Protein AF-Q17XQ1-F1 (afdb_monomer_lite)

Structure (mmCIF, N/CA/C/O backbone):
data_AF-Q17XQ1-F1
#
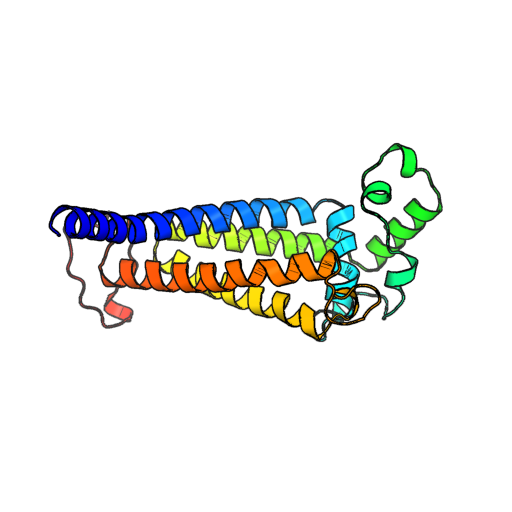_entry.id   AF-Q17XQ1-F1
#
loop_
_atom_site.group_PDB
_atom_site.id
_atom_site.type_symbol
_atom_site.label_atom_id
_atom_site.label_alt_id
_atom_site.label_comp_id
_atom_site.label_asym_id
_atom_site.label_entity_id
_atom_site.label_seq_id
_atom_site.pdbx_PDB_ins_code
_atom_site.Cartn_x
_atom_site.Cartn_y
_atom_site.Cartn_z
_atom_site.occupancy
_atom_site.B_iso_or_equiv
_atom_site.auth_seq_id
_atom_site.auth_comp_id
_atom_site.auth_asym_id
_atom_site.auth_atom_id
_atom_site.pdbx_PDB_model_num
ATOM 1 N N . MET A 1 1 ? -28.047 22.233 24.076 1.00 70.50 1 MET A N 1
ATOM 2 C CA . MET A 1 1 ? -27.076 21.293 24.696 1.00 70.50 1 MET A CA 1
ATOM 3 C C . MET A 1 1 ? -27.454 19.821 24.514 1.00 70.50 1 MET A C 1
ATOM 5 O O . MET A 1 1 ? -26.586 19.042 24.148 1.00 70.50 1 MET A O 1
ATOM 9 N N . GLN A 1 2 ? -28.716 19.423 24.704 1.00 81.31 2 GLN A N 1
ATOM 10 C CA . GLN A 1 2 ? -29.140 18.013 24.611 1.00 81.31 2 GLN A CA 1
ATOM 11 C C . GLN A 1 2 ? -29.013 17.412 23.194 1.00 81.31 2 GLN A C 1
ATOM 13 O O . GLN A 1 2 ? -28.527 16.294 23.045 1.00 81.31 2 GLN A O 1
ATOM 18 N N . SER A 1 3 ? -29.312 18.192 22.149 1.00 88.69 3 SER A N 1
ATOM 19 C CA . SER A 1 3 ? -29.127 17.786 20.745 1.00 88.69 3 SER A CA 1
ATOM 20 C C . SER A 1 3 ? -27.652 17.575 20.376 1.00 88.69 3 SER A C 1
ATOM 22 O O . SER A 1 3 ? -27.328 16.644 19.649 1.00 88.69 3 SER A O 1
ATOM 24 N N . LEU A 1 4 ? -26.743 18.389 20.933 1.00 93.25 4 LEU A N 1
ATOM 25 C CA . LEU A 1 4 ? -25.296 18.234 20.740 1.00 93.25 4 LEU A CA 1
ATOM 26 C C . LEU A 1 4 ? -24.789 16.945 21.399 1.00 93.25 4 LEU A C 1
ATOM 28 O O . LEU A 1 4 ? -24.021 16.210 20.791 1.00 93.25 4 LEU A O 1
ATOM 32 N N . LYS A 1 5 ? -25.261 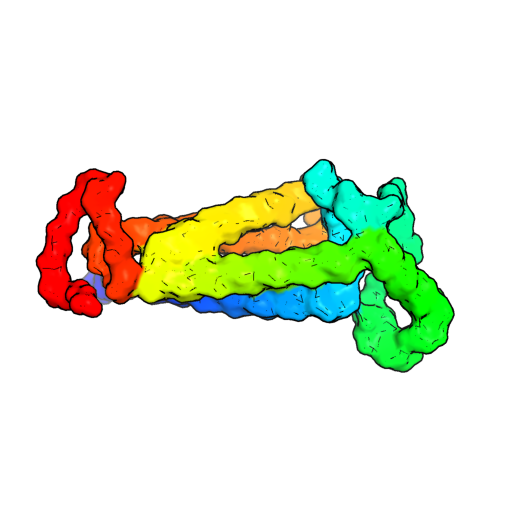16.633 22.612 1.00 90.81 5 LYS A N 1
ATOM 33 C CA . LYS A 1 5 ? -24.904 15.389 23.306 1.00 90.81 5 LYS A CA 1
ATOM 34 C C . LYS A 1 5 ? -25.354 14.154 22.518 1.00 90.81 5 LYS A C 1
ATOM 36 O O . LYS A 1 5 ? -24.543 13.268 22.275 1.00 90.81 5 LYS A O 1
ATOM 41 N N . SER A 1 6 ? -26.606 14.136 22.052 1.00 90.88 6 SER A N 1
ATOM 42 C CA . SER A 1 6 ? -27.139 13.037 21.232 1.00 90.88 6 SER A CA 1
ATOM 43 C C . SER A 1 6 ? -26.382 12.869 19.908 1.00 90.88 6 SER A C 1
ATOM 45 O O . SER A 1 6 ? -26.173 11.744 19.450 1.00 90.88 6 SER A O 1
ATOM 47 N N . LEU A 1 7 ? -25.952 13.974 19.289 1.00 92.38 7 LEU A N 1
ATOM 48 C CA . LEU A 1 7 ? -25.127 13.942 18.083 1.00 92.38 7 LEU A CA 1
ATOM 49 C C . LEU A 1 7 ? -23.755 13.316 18.370 1.00 92.38 7 LEU A C 1
ATOM 51 O O . LEU A 1 7 ? -23.345 12.396 17.667 1.00 92.38 7 LEU A O 1
ATOM 55 N N . LEU A 1 8 ? -23.075 13.759 19.431 1.00 91.00 8 LEU A N 1
ATOM 56 C CA . LEU A 1 8 ? -21.769 13.224 19.828 1.00 91.00 8 LEU A CA 1
ATOM 57 C C . LEU A 1 8 ? -21.840 11.729 20.176 1.00 91.00 8 LEU A C 1
ATOM 59 O O . LEU A 1 8 ? -20.980 10.964 19.750 1.00 91.00 8 LEU A O 1
ATOM 63 N N . GLU A 1 9 ? -22.890 11.287 20.871 1.00 88.88 9 GLU A N 1
ATOM 64 C CA . GLU A 1 9 ? -23.134 9.865 21.163 1.00 88.88 9 GLU A CA 1
ATOM 65 C C . GLU A 1 9 ? -23.404 9.028 19.904 1.00 88.88 9 GLU A C 1
ATOM 67 O O . GLU A 1 9 ? -23.106 7.834 19.860 1.00 88.88 9 GLU A O 1
ATOM 72 N N . THR A 1 10 ? -23.966 9.635 18.860 1.00 88.00 10 THR A N 1
ATOM 73 C CA . THR A 1 10 ? -24.136 8.964 17.567 1.00 88.00 10 THR A CA 1
ATOM 74 C C . THR A 1 10 ? -22.792 8.857 16.845 1.00 88.00 10 THR A C 1
ATOM 76 O O . THR A 1 10 ? -22.447 7.785 16.352 1.00 88.00 10 THR A O 1
ATOM 79 N N . ILE A 1 11 ? -21.984 9.922 16.856 1.00 89.69 11 ILE A N 1
ATOM 80 C CA . ILE A 1 11 ? -20.644 9.952 16.246 1.00 89.69 11 ILE A CA 1
ATOM 81 C C . ILE A 1 11 ? -19.701 8.932 16.901 1.00 89.69 11 ILE A C 1
ATOM 83 O O . ILE A 1 11 ? -18.933 8.270 16.206 1.00 89.69 11 ILE A O 1
ATOM 87 N N . THR A 1 12 ? -19.781 8.716 18.214 1.00 85.06 12 THR A N 1
ATOM 88 C CA . THR A 1 12 ? -18.957 7.684 18.868 1.00 85.06 12 THR A CA 1
ATOM 89 C C . THR A 1 12 ? -19.330 6.268 18.427 1.00 85.06 12 THR A C 1
ATOM 91 O O . THR A 1 12 ? -18.454 5.409 18.333 1.00 85.06 12 THR A O 1
ATOM 94 N N . LYS A 1 13 ? -20.594 6.009 18.062 1.00 83.75 13 LYS A N 1
ATOM 95 C CA . LYS A 1 13 ? -20.996 4.726 17.454 1.00 83.75 13 LYS A CA 1
ATOM 96 C C . LYS A 1 13 ? -20.424 4.550 16.043 1.00 83.75 13 LYS A C 1
ATOM 98 O O . LYS A 1 13 ? -20.105 3.419 15.671 1.00 83.75 13 LYS A O 1
ATOM 103 N N . LEU A 1 14 ? -20.226 5.640 15.290 1.00 87.81 14 LEU A N 1
ATOM 104 C CA . LEU A 1 14 ? -19.580 5.600 13.969 1.00 87.81 14 LEU A CA 1
ATOM 105 C C . LEU A 1 14 ? -18.120 5.139 14.044 1.00 87.81 14 LEU A C 1
ATOM 107 O O . LEU A 1 14 ? -17.629 4.590 13.066 1.00 87.81 14 LEU A O 1
ATOM 111 N N . GLN A 1 15 ? -17.435 5.289 15.180 1.00 87.19 15 GLN A N 1
ATOM 112 C CA . GLN A 1 15 ? -16.057 4.810 15.328 1.00 87.19 15 GLN A CA 1
ATOM 113 C C . GLN A 1 15 ? -15.943 3.297 15.078 1.00 87.19 15 GLN A C 1
ATOM 115 O O . GLN A 1 15 ? -15.009 2.848 14.416 1.00 87.19 15 GLN A O 1
ATOM 120 N N . ASN A 1 16 ? -16.918 2.513 15.552 1.00 85.31 16 ASN A N 1
ATOM 121 C CA . ASN A 1 16 ? -16.943 1.069 15.311 1.00 85.31 16 ASN A CA 1
ATOM 122 C C . ASN A 1 16 ? -17.210 0.749 13.840 1.00 85.31 16 ASN A C 1
ATOM 124 O O . ASN A 1 16 ? -16.562 -0.128 13.277 1.00 85.31 16 ASN A O 1
ATOM 128 N N . LEU A 1 17 ? -18.132 1.484 13.213 1.00 90.31 17 LEU A N 1
ATOM 129 C CA . LEU A 1 17 ? -18.385 1.370 11.778 1.00 90.31 17 LEU A CA 1
ATOM 130 C C . LEU A 1 17 ? -17.122 1.705 10.972 1.00 90.31 17 LEU A C 1
ATOM 132 O O . LEU A 1 17 ? -16.782 0.977 10.047 1.00 90.31 17 LEU A O 1
ATOM 136 N N . GLY A 1 18 ? -16.393 2.751 11.367 1.00 93.38 18 GLY A N 1
ATOM 137 C CA . GLY A 1 18 ? -15.125 3.152 10.764 1.00 93.38 18 GLY A CA 1
ATOM 138 C C . GLY A 1 18 ? -14.064 2.052 10.810 1.00 93.38 18 GLY A C 1
ATOM 139 O O . GLY A 1 18 ? -13.366 1.858 9.823 1.00 93.38 18 GLY A O 1
ATOM 140 N N . GLY A 1 19 ? -13.988 1.280 11.899 1.00 93.62 19 GLY A N 1
ATOM 141 C CA . GLY A 1 19 ? -13.126 0.093 11.997 1.00 93.62 19 GLY A CA 1
ATOM 142 C C . GLY A 1 19 ? -13.413 -0.949 10.917 1.00 93.62 19 GLY A C 1
ATOM 143 O O . GLY A 1 19 ? -12.501 -1.367 10.200 1.00 93.62 19 GLY A O 1
ATOM 144 N N . TYR A 1 20 ? -14.685 -1.312 10.742 1.00 94.62 20 TYR A N 1
ATOM 145 C CA . TYR A 1 20 ? -15.104 -2.257 9.700 1.00 94.62 20 TYR A CA 1
ATOM 146 C C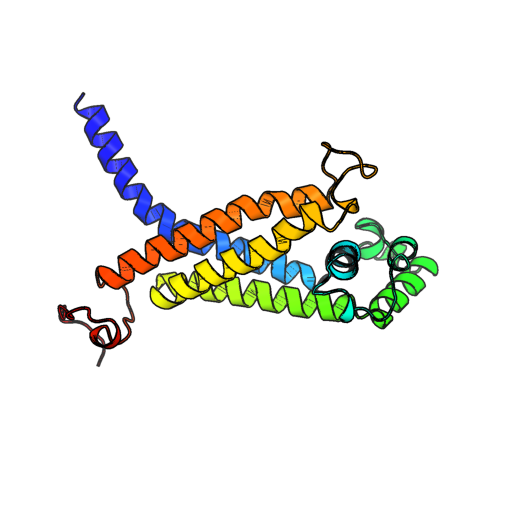 . TYR A 1 20 ? -14.909 -1.696 8.287 1.00 94.62 20 TYR A C 1
ATOM 148 O O . TYR A 1 20 ? -14.426 -2.397 7.401 1.00 94.62 20 TYR A O 1
ATOM 156 N N . LEU A 1 21 ? -15.236 -0.419 8.072 1.00 96.50 21 LEU A N 1
ATOM 157 C CA . LEU A 1 21 ? -15.027 0.240 6.783 1.00 96.50 21 LEU A CA 1
ATOM 158 C C . LEU A 1 21 ? -13.543 0.342 6.427 1.00 96.50 21 LEU A C 1
ATOM 160 O O . LEU A 1 21 ? -13.202 0.184 5.261 1.00 96.50 21 LEU A O 1
ATOM 164 N N . MET A 1 22 ? -12.657 0.547 7.406 1.00 97.31 22 MET A N 1
ATOM 165 C CA . MET A 1 22 ? -11.214 0.607 7.168 1.00 97.31 22 MET A CA 1
ATOM 166 C C . MET A 1 22 ? -10.668 -0.724 6.641 1.00 97.31 22 MET A C 1
ATOM 168 O O . MET A 1 22 ? -9.850 -0.720 5.727 1.00 97.31 22 MET A O 1
ATOM 172 N N . HIS A 1 23 ? -11.160 -1.860 7.146 1.00 97.50 23 HIS A N 1
ATOM 173 C CA . HIS A 1 23 ? -10.787 -3.174 6.610 1.00 97.50 23 HIS A CA 1
ATOM 174 C C . HIS A 1 23 ? -11.145 -3.298 5.131 1.00 97.50 23 HIS A C 1
ATOM 176 O O . HIS A 1 23 ? -10.314 -3.686 4.313 1.00 97.50 23 HIS A O 1
ATOM 182 N N . ILE A 1 24 ? -12.390 -2.946 4.800 1.00 97.75 24 ILE A N 1
ATOM 183 C CA . ILE A 1 24 ? -12.912 -3.014 3.434 1.00 97.75 24 ILE A CA 1
ATOM 184 C C . ILE A 1 24 ? -12.141 -2.045 2.532 1.00 97.75 24 ILE A C 1
ATOM 186 O O . ILE A 1 24 ? -11.761 -2.413 1.426 1.00 97.75 24 ILE A O 1
ATOM 190 N N . ALA A 1 25 ? -11.859 -0.832 3.010 1.00 97.38 25 ALA A N 1
ATOM 191 C CA . ALA A 1 25 ? -11.104 0.170 2.269 1.00 97.38 25 ALA A CA 1
ATOM 192 C C . ALA A 1 25 ? -9.675 -0.302 1.966 1.00 97.38 25 ALA A C 1
ATOM 194 O O . ALA A 1 25 ? -9.269 -0.276 0.806 1.00 97.38 25 ALA A O 1
ATOM 195 N N . ILE A 1 26 ? -8.935 -0.783 2.973 1.00 97.06 26 ILE A N 1
ATOM 196 C CA . ILE A 1 26 ? -7.578 -1.320 2.783 1.00 97.06 26 ILE A CA 1
ATOM 197 C C . ILE A 1 26 ? -7.611 -2.505 1.816 1.00 97.06 26 ILE A C 1
ATOM 199 O O . ILE A 1 26 ? -6.813 -2.539 0.884 1.00 97.06 26 ILE A O 1
ATOM 203 N N . PHE A 1 27 ? -8.560 -3.430 1.980 1.00 98.00 27 PHE A N 1
ATOM 204 C CA . PHE A 1 27 ? -8.725 -4.568 1.077 1.00 98.00 27 PHE A CA 1
ATOM 205 C C . PHE A 1 27 ? -8.937 -4.132 -0.376 1.00 98.00 27 PHE A C 1
ATOM 207 O O . PHE A 1 27 ? -8.200 -4.577 -1.252 1.00 98.00 27 PHE A O 1
ATOM 214 N N . ILE A 1 28 ? -9.896 -3.236 -0.637 1.00 97.56 28 ILE A N 1
ATOM 215 C CA . ILE A 1 28 ? -10.184 -2.745 -1.992 1.00 97.56 28 ILE A CA 1
ATOM 216 C C . ILE A 1 28 ? -8.943 -2.084 -2.591 1.00 97.56 28 ILE A C 1
ATOM 218 O O . ILE A 1 28 ? -8.567 -2.400 -3.717 1.00 97.56 28 ILE A O 1
ATOM 222 N N . ILE A 1 29 ? -8.279 -1.207 -1.833 1.00 95.50 29 ILE A N 1
ATOM 223 C CA . ILE A 1 29 ? -7.061 -0.524 -2.282 1.00 95.50 29 ILE A CA 1
ATOM 224 C C . ILE A 1 29 ? -5.969 -1.543 -2.634 1.00 95.50 29 ILE A C 1
ATOM 226 O O . ILE A 1 29 ? -5.320 -1.412 -3.670 1.00 95.50 29 ILE A O 1
ATOM 230 N N . PHE A 1 30 ? -5.778 -2.567 -1.802 1.00 95.88 30 PHE A N 1
ATOM 231 C CA . PHE A 1 30 ? -4.718 -3.560 -1.967 1.00 95.88 30 PHE A CA 1
ATOM 232 C C . PHE A 1 30 ? -4.994 -4.508 -3.135 1.00 95.88 30 PHE A C 1
ATOM 234 O O . PHE A 1 30 ? -4.083 -4.788 -3.910 1.00 95.88 30 PHE A O 1
ATOM 241 N N . ILE A 1 31 ? -6.239 -4.949 -3.322 1.00 97.12 31 ILE A N 1
ATOM 242 C CA . ILE A 1 31 ? -6.618 -5.748 -4.494 1.00 97.12 31 ILE A CA 1
ATOM 243 C C . ILE A 1 31 ? -6.449 -4.944 -5.780 1.00 97.12 31 ILE A C 1
ATOM 245 O O . ILE A 1 31 ? -5.908 -5.466 -6.750 1.00 97.12 31 ILE A O 1
ATOM 249 N N . TRP A 1 32 ? -6.847 -3.670 -5.788 1.00 95.12 32 TRP A N 1
ATOM 250 C CA . TRP A 1 32 ? -6.734 -2.844 -6.988 1.00 95.12 32 TRP A CA 1
ATOM 251 C C . TRP A 1 32 ? -5.274 -2.537 -7.331 1.00 95.12 32 TRP A C 1
ATOM 253 O O . TRP A 1 32 ? -4.829 -2.818 -8.437 1.00 95.12 32 TRP A O 1
ATOM 263 N N . ILE A 1 33 ? -4.496 -2.012 -6.378 1.00 91.81 33 ILE A N 1
ATOM 264 C CA . ILE A 1 33 ? -3.086 -1.659 -6.613 1.00 91.81 33 ILE A CA 1
ATOM 265 C C . ILE A 1 33 ? -2.243 -2.914 -6.865 1.00 91.81 33 ILE A C 1
ATOM 267 O O . ILE A 1 33 ? -1.385 -2.901 -7.743 1.00 91.81 33 ILE A O 1
ATOM 271 N N . GLY A 1 34 ? -2.490 -3.999 -6.127 1.00 92.81 34 GLY A N 1
ATOM 272 C CA . GLY A 1 34 ? -1.812 -5.276 -6.336 1.00 92.81 34 GLY A CA 1
ATOM 273 C C . GLY A 1 34 ? -2.157 -5.900 -7.689 1.00 92.81 34 GLY A C 1
ATOM 274 O O . GLY A 1 34 ? -1.261 -6.365 -8.385 1.00 92.81 34 GLY A O 1
ATOM 275 N N . GLY A 1 35 ? -3.423 -5.837 -8.109 1.00 93.50 35 GLY A N 1
ATOM 276 C CA . GLY A 1 35 ? -3.873 -6.316 -9.417 1.00 93.50 35 GLY A CA 1
ATOM 277 C C . GLY A 1 35 ? -3.283 -5.525 -10.585 1.00 93.50 35 GLY A C 1
ATOM 278 O O . GLY A 1 35 ? -2.922 -6.106 -11.606 1.00 93.50 35 GLY A O 1
ATOM 279 N N . LEU A 1 36 ? -3.093 -4.212 -10.430 1.00 91.00 36 LEU A N 1
ATOM 280 C CA . LEU A 1 36 ? -2.448 -3.416 -11.473 1.00 91.00 36 LEU A CA 1
ATOM 281 C C . LEU A 1 36 ? -0.966 -3.784 -11.668 1.00 91.00 36 LEU A C 1
ATOM 283 O O . LEU A 1 36 ? -0.446 -3.576 -12.756 1.00 91.00 36 LEU A O 1
ATOM 287 N N . LYS A 1 37 ? -0.287 -4.406 -10.688 1.00 91.06 37 LYS A N 1
ATOM 288 C CA . LYS A 1 37 ? 1.121 -4.833 -10.833 1.00 91.06 37 LYS A CA 1
ATOM 289 C C . LYS A 1 37 ? 1.354 -5.962 -11.838 1.00 91.06 37 LYS A C 1
ATOM 291 O O . LYS A 1 37 ? 2.499 -6.187 -12.215 1.00 91.06 37 LYS A O 1
ATOM 296 N N . PHE A 1 38 ? 0.291 -6.613 -12.306 1.00 90.19 38 PHE A N 1
ATOM 297 C CA . PHE A 1 38 ? 0.348 -7.575 -13.409 1.00 90.19 38 PHE A CA 1
ATOM 298 C C . PHE A 1 38 ? 0.263 -6.904 -14.786 1.00 90.19 38 PHE A C 1
ATOM 300 O O . PHE A 1 38 ? 0.376 -7.577 -15.808 1.00 90.19 38 PHE A O 1
ATOM 307 N N . VAL A 1 39 ? 0.053 -5.584 -14.834 1.00 88.50 39 VAL A N 1
ATOM 308 C CA . VAL A 1 39 ? 0.023 -4.830 -16.084 1.00 88.50 39 VAL A CA 1
ATOM 309 C C . VAL A 1 39 ? 1.425 -4.275 -16.376 1.00 88.50 39 VAL A C 1
ATOM 311 O O . VAL A 1 39 ? 2.018 -3.656 -15.486 1.00 88.50 39 VAL A O 1
ATOM 314 N N . PRO A 1 40 ? 1.963 -4.441 -17.605 1.00 81.06 40 PRO A N 1
ATOM 315 C CA . PRO A 1 40 ? 3.336 -4.052 -17.938 1.00 81.06 40 PRO A CA 1
ATOM 316 C C . PRO A 1 40 ? 3.707 -2.615 -17.550 1.00 81.06 40 PRO A C 1
ATOM 318 O O . PRO A 1 40 ? 4.772 -2.397 -16.979 1.00 81.06 40 PRO A O 1
ATOM 321 N N . TYR A 1 41 ? 2.801 -1.651 -17.753 1.00 80.69 41 TYR A N 1
ATOM 322 C CA . TYR A 1 41 ? 3.064 -0.244 -17.434 1.00 80.69 41 TYR A CA 1
ATOM 323 C C . TYR A 1 41 ? 3.323 0.003 -15.935 1.00 80.69 41 TYR A C 1
ATOM 325 O O . TYR A 1 41 ? 4.220 0.758 -15.557 1.00 80.69 41 TYR A O 1
ATOM 333 N N . GLU A 1 42 ? 2.559 -0.650 -15.056 1.00 82.81 42 GLU A N 1
ATOM 334 C CA . GLU A 1 42 ? 2.712 -0.534 -13.601 1.00 82.81 42 GLU A CA 1
ATOM 335 C C . GLU A 1 42 ? 3.922 -1.314 -13.088 1.00 82.81 42 GLU A C 1
ATOM 337 O O . GLU A 1 42 ? 4.523 -0.935 -12.072 1.00 82.81 42 GLU A O 1
ATOM 342 N N . ALA A 1 43 ? 4.249 -2.421 -13.758 1.00 82.88 43 ALA A N 1
ATOM 343 C CA . ALA A 1 43 ? 5.419 -3.227 -13.457 1.00 82.88 43 ALA A CA 1
ATOM 344 C C . ALA A 1 43 ? 6.700 -2.440 -13.744 1.00 82.88 43 ALA A C 1
ATOM 346 O O . ALA A 1 43 ? 7.566 -2.330 -12.884 1.00 82.88 43 ALA A O 1
ATOM 347 N N . GLU A 1 44 ? 6.790 -1.798 -14.903 1.00 83.56 44 GLU A N 1
ATOM 348 C CA . GLU A 1 44 ? 7.936 -0.965 -15.285 1.00 83.56 44 GLU A CA 1
ATOM 349 C C . GLU A 1 44 ? 8.077 0.272 -14.387 1.00 83.56 44 GLU A C 1
ATOM 351 O O . GLU A 1 44 ? 9.188 0.702 -14.060 1.00 83.56 44 GLU A O 1
ATOM 356 N N . GLY A 1 45 ? 6.950 0.799 -13.895 1.00 83.75 45 GLY A N 1
ATOM 357 C CA . GLY A 1 45 ? 6.905 1.905 -12.941 1.00 83.75 45 GLY A CA 1
ATOM 358 C C . GLY A 1 45 ? 7.610 1.634 -11.604 1.00 83.75 45 GLY A C 1
ATOM 359 O O . GLY A 1 45 ? 7.937 2.592 -10.897 1.00 83.75 45 GLY A O 1
ATOM 360 N N . ILE A 1 46 ? 7.891 0.370 -11.248 1.00 86.50 46 ILE A N 1
ATOM 361 C CA . ILE A 1 46 ? 8.606 0.037 -10.000 1.00 86.50 46 ILE A CA 1
ATOM 362 C C . ILE A 1 46 ? 10.126 0.173 -10.116 1.00 86.50 46 ILE A C 1
ATOM 364 O O . ILE A 1 46 ? 10.804 0.291 -9.092 1.00 86.50 46 ILE A O 1
ATOM 368 N N . ALA A 1 47 ? 10.658 0.171 -11.343 1.00 86.81 47 ALA A N 1
ATOM 369 C CA . ALA A 1 47 ? 12.090 0.162 -11.612 1.00 86.81 47 ALA A CA 1
ATOM 370 C C . ALA A 1 47 ? 12.900 1.210 -10.834 1.00 86.81 47 ALA A C 1
ATOM 372 O O . ALA A 1 47 ? 13.888 0.827 -10.200 1.00 86.81 47 ALA A O 1
ATOM 373 N N . PRO A 1 48 ? 12.506 2.500 -10.787 1.00 84.31 48 PRO A N 1
ATOM 374 C CA . PRO A 1 48 ? 13.257 3.489 -10.019 1.00 84.31 48 PRO A CA 1
ATOM 375 C C . PRO A 1 48 ? 13.283 3.191 -8.518 1.00 84.31 48 PRO A C 1
ATOM 377 O O . PRO A 1 48 ? 14.288 3.485 -7.880 1.00 84.31 48 PRO A O 1
ATOM 380 N N . PHE A 1 49 ? 12.230 2.604 -7.947 1.00 85.69 49 PHE A N 1
ATOM 381 C CA . PHE A 1 49 ? 12.149 2.327 -6.511 1.00 85.69 49 PHE A CA 1
ATOM 382 C C . PHE A 1 49 ? 12.975 1.106 -6.114 1.00 85.69 49 PHE A C 1
ATOM 384 O O . PHE A 1 49 ? 13.746 1.156 -5.157 1.00 85.69 49 PHE A O 1
ATOM 391 N N . VAL A 1 50 ? 12.845 0.017 -6.876 1.00 84.81 50 VAL A N 1
ATOM 392 C CA . VAL A 1 50 ? 13.577 -1.231 -6.623 1.00 84.81 50 VAL A CA 1
ATOM 393 C C . VAL A 1 50 ? 15.065 -1.019 -6.849 1.00 84.81 50 VAL A C 1
ATOM 395 O O . VAL A 1 50 ? 15.861 -1.326 -5.964 1.00 84.81 50 VAL A O 1
ATOM 398 N N . ALA A 1 51 ? 15.433 -0.394 -7.974 1.00 85.00 51 ALA A N 1
ATOM 399 C CA . ALA A 1 51 ? 16.824 -0.079 -8.253 1.00 85.00 51 ALA A CA 1
ATOM 400 C C . ALA A 1 51 ? 17.398 0.818 -7.152 1.00 85.00 51 ALA A C 1
ATOM 402 O O . ALA A 1 51 ? 18.509 0.565 -6.692 1.00 85.00 51 ALA A O 1
ATOM 403 N N . ASN A 1 52 ? 16.658 1.849 -6.704 1.00 84.69 52 ASN A N 1
ATOM 404 C CA . ASN A 1 52 ? 17.134 2.787 -5.686 1.00 84.69 52 ASN A CA 1
ATOM 405 C C . ASN A 1 52 ? 17.134 2.299 -4.239 1.00 84.69 52 ASN A C 1
ATOM 407 O O . ASN A 1 52 ? 17.802 2.920 -3.408 1.00 84.69 52 ASN A O 1
ATOM 411 N N . SER A 1 53 ? 16.505 1.165 -3.954 1.00 83.25 53 SER A N 1
ATOM 412 C CA . SER A 1 53 ? 16.441 0.615 -2.607 1.00 83.25 53 SER A CA 1
ATOM 413 C C . SER A 1 53 ? 17.694 -0.190 -2.239 1.00 83.25 53 SER A C 1
ATOM 415 O O . SER A 1 53 ? 18.032 -1.136 -2.952 1.00 83.25 53 SER A O 1
ATOM 417 N N . PRO A 1 54 ? 18.330 0.070 -1.079 1.00 80.31 54 PRO A N 1
ATOM 418 C CA . PRO A 1 54 ? 19.437 -0.754 -0.585 1.00 80.31 54 PRO A CA 1
ATOM 419 C C . PRO A 1 54 ? 19.015 -2.196 -0.258 1.00 80.31 54 PRO A C 1
ATOM 421 O O . PRO A 1 54 ? 19.865 -3.077 -0.192 1.00 80.31 54 PRO A O 1
ATOM 424 N N . PHE A 1 55 ? 17.717 -2.447 -0.063 1.00 78.88 55 PHE A N 1
ATOM 425 C CA . PHE A 1 55 ? 17.186 -3.772 0.266 1.00 78.88 55 PHE A CA 1
ATOM 426 C C . PHE A 1 55 ? 16.663 -4.546 -0.941 1.00 78.88 55 PHE A C 1
ATOM 428 O O . PHE A 1 55 ? 16.468 -5.746 -0.819 1.00 78.88 55 PHE A O 1
ATOM 435 N N . PHE A 1 56 ? 16.401 -3.893 -2.078 1.00 80.62 56 PHE A N 1
ATOM 436 C CA . PHE A 1 56 ? 15.789 -4.553 -3.241 1.00 80.62 56 PHE A CA 1
ATOM 437 C C . PHE A 1 56 ? 16.632 -4.471 -4.515 1.00 80.62 56 PHE A C 1
ATOM 439 O O . PHE A 1 56 ? 16.305 -5.144 -5.488 1.00 80.62 56 PHE A O 1
ATOM 446 N N . SER A 1 57 ? 17.737 -3.718 -4.515 1.00 80.88 57 SER A N 1
ATOM 447 C CA . SER A 1 57 ? 18.602 -3.569 -5.692 1.00 80.88 57 SER A CA 1
ATOM 448 C C . SER A 1 57 ? 19.150 -4.898 -6.219 1.00 80.88 57 SER A C 1
ATOM 450 O O . SER A 1 57 ? 19.308 -5.045 -7.424 1.00 80.88 57 SER A O 1
ATOM 452 N N . PHE A 1 58 ? 19.375 -5.883 -5.341 1.00 85.00 58 PHE A N 1
ATOM 453 C CA . PHE A 1 58 ? 19.885 -7.210 -5.710 1.00 85.00 58 PHE A CA 1
ATOM 454 C C . PHE A 1 58 ? 18.918 -8.032 -6.576 1.00 85.00 58 PHE A C 1
ATOM 456 O O . PHE A 1 58 ? 19.328 -9.022 -7.175 1.00 85.00 58 PHE A O 1
ATOM 463 N N . MET A 1 59 ? 17.629 -7.671 -6.609 1.00 84.06 59 MET A N 1
ATOM 464 C CA . MET A 1 59 ? 16.632 -8.375 -7.420 1.00 84.06 59 MET A CA 1
ATOM 465 C C . MET A 1 59 ? 16.758 -8.039 -8.911 1.00 84.06 59 MET A C 1
ATOM 467 O O . MET A 1 59 ? 16.194 -8.750 -9.741 1.00 84.06 59 MET A O 1
ATOM 471 N N . TYR A 1 60 ? 17.477 -6.963 -9.247 1.00 84.75 60 TYR A N 1
ATOM 472 C CA . TYR A 1 60 ? 17.730 -6.532 -10.618 1.00 84.75 60 TYR A CA 1
ATOM 473 C C . TYR A 1 60 ? 19.084 -7.017 -11.113 1.00 84.75 60 TYR A C 1
ATOM 475 O O . TYR A 1 60 ? 20.069 -7.022 -10.376 1.00 84.75 60 TYR A O 1
ATOM 483 N N . GLN A 1 61 ? 19.114 -7.421 -12.382 1.00 80.81 61 GLN A N 1
ATOM 484 C CA . GLN A 1 61 ? 20.323 -7.913 -13.034 1.00 80.81 61 GLN A CA 1
ATOM 485 C C . GLN A 1 61 ? 21.246 -6.764 -13.457 1.00 80.81 61 GLN A C 1
ATOM 487 O O . GLN A 1 61 ? 22.467 -6.913 -13.425 1.00 80.81 61 GLN A O 1
ATOM 492 N N . PHE A 1 62 ? 20.677 -5.620 -13.843 1.00 81.44 62 PHE A N 1
ATOM 493 C CA . PHE A 1 62 ? 21.446 -4.467 -14.298 1.00 81.44 62 PHE A CA 1
ATOM 494 C C . PHE A 1 62 ? 21.571 -3.397 -13.213 1.00 81.44 62 PHE A C 1
ATOM 496 O O . PHE A 1 62 ? 20.619 -3.074 -12.498 1.00 81.44 62 PHE A O 1
ATOM 503 N N . GLU A 1 63 ? 22.755 -2.792 -13.128 1.00 72.25 63 GLU A N 1
ATOM 504 C CA . GLU A 1 63 ? 23.030 -1.718 -12.178 1.00 72.25 63 GLU A CA 1
ATOM 505 C C . GLU A 1 63 ? 22.383 -0.384 -12.591 1.00 72.25 63 GLU A C 1
ATOM 507 O O . GLU A 1 63 ? 22.050 -0.114 -13.753 1.00 72.25 63 GLU A O 1
ATOM 512 N N . LYS A 1 64 ? 22.230 0.518 -11.617 1.00 74.56 64 LYS A N 1
ATOM 513 C CA . LYS A 1 64 ? 21.863 1.909 -11.907 1.00 74.56 64 LYS A CA 1
ATOM 514 C C . LYS A 1 64 ? 22.951 2.560 -12.779 1.00 74.56 64 LYS A C 1
ATOM 516 O O . LYS A 1 64 ? 24.125 2.368 -12.480 1.00 74.56 64 LYS A O 1
ATOM 521 N N . PRO A 1 65 ? 22.606 3.422 -13.758 1.00 79.06 65 PRO A N 1
ATOM 522 C CA . PRO A 1 65 ? 21.286 3.987 -14.055 1.00 79.06 65 PRO A CA 1
ATOM 523 C C . PRO A 1 65 ? 20.587 3.364 -15.285 1.00 79.06 65 PRO A C 1
ATOM 525 O O . PRO A 1 65 ? 19.783 4.049 -15.918 1.00 79.06 65 PRO A O 1
ATOM 528 N N . ALA A 1 66 ? 20.867 2.103 -15.639 1.00 80.44 66 ALA A N 1
ATOM 529 C CA . ALA A 1 66 ? 20.428 1.491 -16.905 1.00 80.44 66 ALA A CA 1
ATOM 530 C C . ALA A 1 66 ? 18.903 1.557 -17.154 1.00 80.44 66 ALA A C 1
ATOM 532 O O . ALA A 1 66 ? 18.458 1.788 -18.280 1.00 80.44 66 ALA A O 1
ATOM 533 N N . TYR A 1 67 ? 18.092 1.486 -16.092 1.00 80.81 67 TYR A N 1
ATOM 534 C CA . TYR A 1 67 ? 16.630 1.599 -16.182 1.00 80.81 67 TYR A CA 1
ATOM 535 C C . TYR A 1 67 ? 16.135 2.958 -16.715 1.00 80.81 67 TYR A C 1
ATOM 537 O O . TYR A 1 67 ? 15.007 3.059 -17.191 1.00 80.81 67 TYR A O 1
ATOM 545 N N . LYS A 1 68 ? 16.944 4.029 -16.642 1.00 83.00 68 LYS A N 1
ATOM 546 C CA . LYS A 1 68 ? 16.540 5.366 -17.119 1.00 83.00 68 LYS A CA 1
ATOM 547 C C . LYS A 1 68 ? 16.409 5.424 -18.639 1.00 83.00 68 LYS A C 1
ATOM 549 O O . LYS A 1 68 ? 15.610 6.211 -19.135 1.00 83.00 68 LYS A O 1
ATOM 554 N N . GLN A 1 69 ? 17.183 4.609 -19.354 1.00 81.31 69 GLN A N 1
ATOM 555 C CA . GLN A 1 69 ? 17.186 4.559 -20.820 1.00 81.31 69 GLN A CA 1
ATOM 556 C C . GLN A 1 69 ? 15.984 3.781 -21.368 1.00 81.31 69 GLN A C 1
ATOM 558 O O . GLN A 1 69 ? 15.474 4.118 -22.433 1.00 81.31 69 GLN A O 1
ATOM 563 N N . HIS A 1 70 ? 15.494 2.822 -20.582 1.00 80.50 70 HIS A N 1
ATOM 564 C CA . HIS A 1 70 ? 14.404 1.916 -20.942 1.00 80.50 70 HIS A CA 1
ATOM 565 C C . HIS A 1 70 ? 13.058 2.329 -20.331 1.00 80.50 70 HIS A C 1
ATOM 567 O O . HIS A 1 70 ? 12.060 1.632 -20.472 1.00 80.50 70 HIS A O 1
ATOM 573 N N . LYS A 1 71 ? 13.001 3.494 -19.669 1.00 79.50 71 LYS A N 1
ATOM 574 C CA . LYS A 1 71 ? 11.770 4.019 -19.079 1.00 79.50 71 LYS A CA 1
ATOM 575 C C . LYS A 1 71 ? 10.751 4.352 -20.171 1.00 79.50 71 LYS A C 1
ATOM 577 O O . LYS A 1 71 ? 10.996 5.228 -21.002 1.00 79.50 71 LYS A O 1
ATOM 582 N N . MET A 1 72 ? 9.585 3.721 -20.098 1.00 76.94 72 MET A N 1
ATOM 583 C CA . MET A 1 72 ? 8.461 3.964 -21.004 1.00 76.94 72 MET A CA 1
ATOM 584 C C . MET A 1 72 ? 7.392 4.851 -20.359 1.00 76.94 72 MET A C 1
ATOM 586 O O . MET A 1 72 ? 7.291 4.948 -19.131 1.00 76.94 72 MET A O 1
ATOM 590 N N . SER A 1 73 ? 6.613 5.553 -21.185 1.00 77.00 73 SER A N 1
ATOM 591 C CA . SER A 1 73 ? 5.397 6.225 -20.720 1.00 77.00 73 SER A CA 1
ATOM 592 C C . SER A 1 73 ? 4.244 5.229 -20.561 1.00 77.00 73 SER A C 1
ATOM 594 O O . SER A 1 73 ? 4.224 4.164 -21.177 1.00 77.00 73 SER A O 1
ATOM 596 N N . GLU A 1 74 ? 3.244 5.602 -19.761 1.00 75.69 74 GLU A N 1
ATOM 597 C CA . GLU A 1 74 ? 2.007 4.826 -19.573 1.00 75.69 74 GLU A CA 1
ATOM 598 C C . GLU A 1 74 ? 1.291 4.557 -20.908 1.00 75.69 74 GLU A C 1
ATOM 600 O O . GLU A 1 74 ? 0.844 3.447 -21.172 1.00 75.69 74 GLU A O 1
ATOM 605 N N . SER A 1 75 ? 1.267 5.541 -21.813 1.00 71.44 75 SER A N 1
ATOM 606 C CA . SER A 1 75 ? 0.711 5.348 -23.155 1.00 71.44 75 SER A CA 1
ATOM 607 C C . SER A 1 75 ? 1.485 4.302 -23.960 1.00 71.44 75 SER A C 1
ATOM 609 O O . SER A 1 75 ? 0.879 3.386 -24.497 1.00 71.44 75 SER A O 1
ATOM 611 N N . GLN A 1 76 ? 2.819 4.373 -23.994 1.00 78.25 76 GLN A N 1
ATOM 612 C CA . GLN A 1 76 ? 3.667 3.456 -24.772 1.00 78.25 76 GLN A CA 1
ATOM 613 C C . GLN A 1 76 ? 3.559 1.995 -24.327 1.00 78.25 76 GLN A C 1
ATOM 615 O O . GLN A 1 76 ? 3.771 1.084 -25.120 1.00 78.25 76 GLN A O 1
ATOM 620 N N . SER A 1 77 ? 3.245 1.774 -23.056 1.00 72.81 77 SER A N 1
ATOM 621 C CA . SER A 1 77 ? 3.135 0.443 -22.461 1.00 72.81 77 SER A CA 1
ATOM 622 C C . SER A 1 77 ? 1.729 -0.157 -22.593 1.00 72.81 77 SER A C 1
ATOM 624 O O . SER A 1 77 ? 1.597 -1.380 -22.523 1.00 72.81 77 SER A O 1
ATOM 626 N N . MET A 1 78 ? 0.693 0.661 -22.833 1.00 73.94 78 MET A N 1
ATOM 627 C CA . MET A 1 78 ? -0.703 0.210 -22.955 1.00 73.94 78 MET A CA 1
ATOM 628 C C . MET A 1 78 ? -1.271 0.244 -24.381 1.00 73.94 78 MET A C 1
ATOM 630 O O . MET A 1 78 ? -2.096 -0.605 -24.712 1.00 73.94 78 MET A O 1
ATOM 634 N N . GLN A 1 79 ? -0.881 1.209 -25.218 1.00 78.25 79 GLN A N 1
ATOM 635 C CA . GLN A 1 79 ? -1.443 1.373 -26.563 1.00 78.25 79 GLN A CA 1
ATOM 636 C C . GLN A 1 79 ? -0.908 0.305 -27.518 1.00 78.25 79 GLN A C 1
ATOM 638 O O . GLN A 1 79 ? 0.298 0.195 -27.729 1.00 78.25 79 GLN A O 1
ATOM 643 N N . GLU A 1 80 ? -1.815 -0.491 -28.082 1.00 74.44 80 GLU A N 1
ATOM 644 C CA . GLU A 1 80 ? -1.496 -1.606 -28.979 1.00 74.44 80 GLU A CA 1
ATOM 645 C C . GLU A 1 80 ? -0.828 -1.130 -30.278 1.00 74.44 80 GLU A C 1
ATOM 647 O O . GLU A 1 80 ? 0.156 -1.719 -30.712 1.00 74.44 80 GLU A O 1
ATOM 652 N N . ASP A 1 81 ? -1.267 0.007 -30.819 1.00 76.75 81 ASP A N 1
ATOM 653 C CA . ASP A 1 81 ? -0.724 0.654 -32.021 1.00 76.75 81 ASP A CA 1
ATOM 654 C C . ASP A 1 81 ? 0.733 1.121 -31.874 1.00 76.75 81 ASP A C 1
ATOM 656 O O . ASP A 1 81 ? 1.441 1.290 -32.866 1.00 76.75 81 ASP A O 1
ATOM 660 N N . LEU A 1 82 ? 1.204 1.314 -30.640 1.00 76.25 82 LEU A N 1
ATOM 661 C CA . LEU A 1 82 ? 2.587 1.686 -30.348 1.00 76.25 82 LEU A CA 1
ATOM 662 C C . LEU A 1 82 ? 3.500 0.468 -30.139 1.00 76.25 82 LEU A C 1
ATOM 664 O O . LEU A 1 82 ? 4.720 0.627 -30.186 1.00 76.25 82 LEU A O 1
ATOM 668 N N . GLN A 1 83 ? 2.959 -0.738 -29.922 1.00 75.88 83 GLN A N 1
ATOM 669 C CA . GLN A 1 83 ? 3.772 -1.903 -29.540 1.00 75.88 83 GLN A CA 1
ATOM 670 C C . GLN A 1 83 ? 4.679 -2.426 -30.657 1.00 75.88 83 GLN A C 1
ATOM 672 O O . GLN A 1 83 ? 5.705 -3.025 -30.347 1.00 75.88 83 GLN A O 1
ATOM 677 N N . ASP A 1 84 ? 4.362 -2.133 -31.919 1.00 80.62 84 ASP A N 1
ATOM 678 C CA . ASP A 1 84 ? 5.195 -2.497 -33.074 1.00 80.62 84 ASP A CA 1
ATOM 679 C C . ASP A 1 84 ? 6.458 -1.626 -33.207 1.00 80.62 84 ASP A C 1
ATOM 681 O O . ASP A 1 84 ? 7.315 -1.871 -34.060 1.00 80.62 84 ASP A O 1
ATOM 685 N N . ASN A 1 85 ? 6.608 -0.590 -32.374 1.00 84.44 85 ASN A N 1
ATOM 686 C CA . ASN A 1 85 ? 7.805 0.238 -32.385 1.00 84.44 85 ASN A CA 1
ATOM 687 C C . ASN A 1 85 ? 9.020 -0.578 -31.893 1.00 84.44 85 ASN A C 1
ATOM 689 O O . ASN A 1 85 ? 9.011 -1.033 -30.744 1.00 84.44 85 ASN A O 1
ATOM 693 N N . PRO A 1 86 ? 10.108 -0.689 -32.681 1.00 84.88 86 PRO A N 1
ATOM 694 C CA . PRO A 1 86 ? 11.280 -1.491 -32.318 1.00 84.88 86 PRO A CA 1
ATOM 695 C C . PRO A 1 86 ? 11.886 -1.092 -30.967 1.00 84.88 86 PRO A C 1
ATOM 697 O O . PRO A 1 86 ? 12.350 -1.950 -30.224 1.00 84.88 86 PRO A O 1
ATOM 700 N N . LYS A 1 87 ? 11.804 0.192 -30.596 1.00 84.94 87 LYS A N 1
ATOM 701 C CA . LYS A 1 87 ? 12.297 0.687 -29.306 1.00 84.94 87 LYS A CA 1
ATOM 702 C C . LYS A 1 87 ? 11.448 0.215 -28.119 1.00 84.94 87 LYS A C 1
ATOM 704 O O . LYS A 1 87 ? 11.962 0.042 -27.020 1.00 84.94 87 LYS A O 1
ATOM 709 N N . ILE A 1 88 ? 10.141 0.033 -28.314 1.00 83.00 88 ILE A N 1
ATOM 710 C CA . ILE A 1 88 ? 9.242 -0.473 -27.265 1.00 83.00 88 ILE A CA 1
ATOM 711 C C . ILE A 1 88 ? 9.479 -1.969 -27.057 1.00 83.00 88 ILE A C 1
ATOM 713 O O . ILE A 1 88 ? 9.504 -2.425 -25.917 1.00 83.00 88 ILE A O 1
ATOM 717 N N . ILE A 1 89 ? 9.712 -2.712 -28.140 1.00 84.88 89 ILE A N 1
ATOM 718 C CA . ILE A 1 89 ? 10.075 -4.133 -28.084 1.00 84.88 89 ILE A CA 1
ATOM 719 C C . ILE A 1 89 ? 11.392 -4.308 -27.315 1.00 84.88 89 ILE A C 1
ATOM 721 O O . ILE A 1 89 ? 11.420 -5.044 -26.332 1.00 84.88 89 ILE A O 1
ATOM 725 N N . GLU A 1 90 ? 12.431 -3.551 -27.684 1.00 87.94 90 GLU A N 1
ATOM 726 C CA . GLU A 1 90 ? 13.735 -3.549 -27.002 1.00 87.94 90 GLU A CA 1
ATOM 727 C C . GLU A 1 90 ? 13.600 -3.239 -25.501 1.00 87.94 90 GLU A C 1
ATOM 729 O O . GLU A 1 90 ? 14.123 -3.962 -24.654 1.00 87.94 90 GLU A O 1
ATOM 734 N N . ASN A 1 91 ? 12.832 -2.206 -25.142 1.00 86.38 91 ASN A N 1
ATOM 735 C CA . ASN A 1 91 ? 12.609 -1.846 -23.741 1.00 86.38 91 ASN A CA 1
ATOM 736 C C . ASN A 1 91 ? 11.895 -2.953 -22.948 1.00 86.38 91 ASN A C 1
ATOM 738 O O . ASN A 1 91 ? 12.254 -3.213 -21.797 1.00 86.38 91 ASN A O 1
ATOM 742 N N . LYS A 1 92 ? 10.895 -3.616 -23.543 1.00 85.25 92 LYS A N 1
ATOM 743 C CA . LYS A 1 92 ? 10.189 -4.738 -22.903 1.00 85.25 92 LYS A CA 1
ATOM 744 C C . LYS A 1 92 ? 11.115 -5.931 -22.684 1.00 85.25 92 LYS A C 1
ATOM 746 O O . LYS A 1 92 ? 11.081 -6.543 -21.615 1.00 85.25 92 LYS A O 1
ATOM 751 N N . GLU A 1 93 ? 11.952 -6.255 -23.666 1.00 87.75 93 GLU A N 1
ATOM 752 C CA . GLU A 1 93 ? 12.954 -7.317 -23.543 1.00 87.75 93 GLU A CA 1
ATOM 753 C C . GLU A 1 93 ? 13.965 -6.994 -22.443 1.00 87.75 93 GLU A C 1
ATOM 755 O O . GLU A 1 93 ? 14.192 -7.823 -21.561 1.00 87.75 93 GLU A O 1
ATOM 760 N N . TRP A 1 94 ? 14.451 -5.753 -22.395 1.00 89.56 94 TRP A N 1
ATOM 761 C CA . TRP A 1 94 ? 15.335 -5.295 -21.328 1.00 89.56 94 TRP A CA 1
ATOM 762 C C . TRP A 1 94 ? 14.697 -5.439 -19.941 1.00 89.56 94 TRP A C 1
ATOM 764 O O . TRP A 1 94 ? 15.325 -5.937 -19.007 1.00 89.56 94 TRP A O 1
ATOM 774 N N . HIS A 1 95 ? 13.427 -5.051 -19.780 1.00 87.12 95 HIS A N 1
ATOM 775 C CA . HIS A 1 95 ? 12.716 -5.197 -18.506 1.00 87.12 95 HIS A CA 1
ATOM 776 C C . HIS A 1 95 ? 12.493 -6.659 -18.108 1.00 87.12 95 HIS A C 1
ATOM 778 O O . HIS A 1 95 ? 12.492 -6.977 -16.910 1.00 87.12 95 HIS A O 1
ATOM 784 N N . LYS A 1 96 ? 12.332 -7.543 -19.095 1.00 87.94 96 LYS A N 1
ATOM 785 C CA . LYS A 1 96 ? 12.231 -8.989 -18.893 1.00 87.94 96 LYS A CA 1
ATOM 786 C C . LYS A 1 96 ? 13.558 -9.577 -18.420 1.00 87.94 96 LYS A C 1
ATOM 788 O O . LYS A 1 96 ? 13.557 -10.314 -17.436 1.00 87.94 96 LYS A O 1
ATOM 793 N N . GLU A 1 97 ? 14.666 -9.202 -19.052 1.00 90.00 97 GLU A N 1
ATOM 794 C CA . GLU A 1 97 ? 16.018 -9.584 -18.624 1.00 90.00 97 GLU A CA 1
ATOM 795 C C . GLU A 1 97 ? 16.349 -9.015 -17.240 1.00 90.00 97 GLU A C 1
ATOM 797 O O . GLU A 1 97 ? 16.836 -9.722 -16.370 1.00 90.00 97 GLU A O 1
ATOM 802 N N . ASN A 1 98 ? 15.960 -7.769 -16.962 1.00 88.44 98 ASN A N 1
ATOM 803 C CA . ASN A 1 98 ? 16.165 -7.141 -15.658 1.00 88.44 98 ASN A CA 1
ATOM 804 C C . ASN A 1 98 ? 15.252 -7.691 -14.537 1.00 88.44 98 ASN A C 1
ATOM 806 O O . ASN A 1 98 ? 15.229 -7.136 -13.439 1.00 88.44 98 ASN A O 1
ATOM 810 N N . HIS A 1 99 ? 14.440 -8.718 -14.814 1.00 90.50 99 HIS A N 1
ATOM 811 C CA . HIS A 1 99 ? 13.458 -9.309 -13.894 1.00 90.50 99 HIS A CA 1
ATOM 812 C C . HIS A 1 99 ? 12.406 -8.327 -13.353 1.00 90.50 99 HIS A C 1
ATOM 814 O O . HIS A 1 99 ? 11.782 -8.570 -12.318 1.00 90.50 99 HIS A O 1
ATOM 820 N N . THR A 1 100 ? 12.159 -7.217 -14.054 1.00 88.38 100 THR A N 1
ATOM 821 C CA . THR A 1 100 ? 11.250 -6.165 -13.571 1.00 88.38 100 THR A CA 1
ATOM 822 C C . THR A 1 100 ? 9.823 -6.691 -13.416 1.00 88.38 100 THR A C 1
ATOM 824 O O . THR A 1 100 ? 9.195 -6.448 -12.386 1.00 88.38 100 THR A O 1
ATOM 827 N N . TYR A 1 101 ? 9.338 -7.469 -14.389 1.00 89.31 101 TYR A N 1
ATOM 828 C CA . TYR A 1 101 ? 7.995 -8.058 -14.350 1.00 89.31 101 TYR A CA 1
ATOM 829 C C . TYR A 1 101 ? 7.832 -9.065 -13.208 1.00 89.31 101 TYR A C 1
ATOM 831 O O . TYR A 1 101 ? 6.863 -8.988 -12.464 1.00 89.31 101 TYR A O 1
ATOM 839 N N . LEU A 1 102 ? 8.823 -9.932 -12.984 1.00 90.94 102 LEU A N 1
ATOM 840 C CA . LEU A 1 102 ? 8.780 -10.912 -11.896 1.00 90.94 102 LEU A CA 1
ATOM 841 C C . LEU A 1 102 ? 8.727 -10.230 -10.523 1.00 90.94 102 LEU A C 1
ATOM 843 O O . LEU A 1 102 ? 7.939 -10.619 -9.660 1.00 90.94 102 LEU A O 1
ATOM 847 N N . VAL A 1 103 ? 9.538 -9.185 -10.320 1.00 91.31 103 VAL A N 1
ATOM 848 C CA . VAL A 1 103 ? 9.511 -8.401 -9.076 1.00 91.31 103 VAL A CA 1
ATOM 849 C C . VAL A 1 103 ? 8.157 -7.706 -8.905 1.00 91.31 103 VAL A C 1
ATOM 851 O O . VAL A 1 103 ? 7.613 -7.698 -7.800 1.00 91.31 103 VAL A O 1
ATOM 854 N N . ALA A 1 104 ? 7.582 -7.163 -9.982 1.00 91.94 104 ALA A N 1
ATOM 855 C CA . ALA A 1 104 ? 6.263 -6.537 -9.950 1.00 91.94 104 ALA A CA 1
ATOM 856 C C . ALA A 1 104 ? 5.162 -7.524 -9.549 1.00 91.94 104 ALA A C 1
ATOM 858 O O . ALA A 1 104 ? 4.382 -7.229 -8.645 1.00 91.94 104 ALA A O 1
ATOM 859 N N . GLU A 1 105 ? 5.131 -8.700 -10.173 1.00 92.62 105 GLU A N 1
ATOM 860 C CA . GLU A 1 105 ? 4.158 -9.756 -9.893 1.00 92.62 105 GLU A CA 1
ATOM 861 C C . GLU A 1 105 ? 4.261 -10.234 -8.442 1.00 92.62 105 GLU A C 1
ATOM 863 O O . GLU A 1 105 ? 3.253 -10.297 -7.737 1.00 92.62 105 GLU A O 1
ATOM 868 N N . ALA A 1 106 ? 5.477 -10.494 -7.947 1.00 93.19 106 ALA A N 1
ATOM 869 C CA . ALA A 1 106 ? 5.699 -10.903 -6.561 1.00 93.19 106 ALA A CA 1
ATOM 870 C C . ALA A 1 106 ? 5.229 -9.835 -5.557 1.00 93.19 106 ALA A C 1
ATOM 872 O O . ALA A 1 106 ? 4.580 -10.156 -4.552 1.00 93.19 106 ALA A O 1
ATOM 873 N N . LEU A 1 107 ? 5.505 -8.556 -5.840 1.00 92.06 107 LEU A N 1
ATOM 874 C CA . LEU A 1 107 ? 4.986 -7.439 -5.049 1.00 92.06 107 LEU A CA 1
ATOM 875 C C . LEU A 1 107 ? 3.455 -7.376 -5.114 1.00 92.06 107 LEU A C 1
ATOM 877 O O . LEU A 1 107 ? 2.814 -7.232 -4.075 1.00 92.06 107 LEU A O 1
ATOM 881 N N . GLY A 1 108 ? 2.863 -7.538 -6.300 1.00 94.00 108 GLY A N 1
ATOM 882 C CA . GLY A 1 108 ? 1.414 -7.555 -6.508 1.00 94.00 108 GLY A CA 1
ATOM 883 C C . GLY A 1 108 ? 0.720 -8.644 -5.693 1.00 94.00 108 GLY A C 1
ATOM 884 O O . GLY A 1 108 ? -0.206 -8.352 -4.935 1.00 94.00 108 GLY A O 1
ATOM 885 N N . ILE A 1 109 ? 1.221 -9.880 -5.766 1.00 96.44 109 ILE A N 1
ATOM 886 C CA . ILE A 1 109 ? 0.734 -11.019 -4.970 1.00 96.44 109 ILE A CA 1
ATOM 887 C C . ILE A 1 109 ? 0.828 -10.708 -3.475 1.00 96.44 109 ILE A C 1
ATOM 889 O O . ILE A 1 109 ? -0.145 -10.893 -2.743 1.00 96.44 109 ILE A O 1
ATOM 893 N N . THR A 1 110 ? 1.971 -10.191 -3.022 1.00 95.12 110 THR A N 1
ATOM 894 C CA . THR A 1 110 ? 2.191 -9.852 -1.609 1.00 95.12 110 THR A CA 1
ATOM 895 C C . THR A 1 110 ? 1.182 -8.812 -1.120 1.00 95.12 110 THR A C 1
ATOM 897 O O . THR A 1 110 ? 0.562 -9.002 -0.073 1.00 95.12 110 THR A O 1
ATOM 900 N N . ILE A 1 111 ? 0.962 -7.738 -1.889 1.00 95.62 111 ILE A N 1
ATOM 901 C CA . ILE A 1 111 ? -0.028 -6.701 -1.566 1.00 95.62 111 ILE A CA 1
ATOM 902 C C . ILE A 1 111 ? -1.427 -7.324 -1.490 1.00 95.62 111 ILE A C 1
ATOM 904 O O . ILE A 1 111 ? -2.131 -7.126 -0.503 1.00 95.62 111 ILE A O 1
ATOM 908 N N . MET A 1 112 ? -1.834 -8.132 -2.469 1.00 97.69 112 MET A N 1
ATOM 909 C CA . MET A 1 112 ? -3.163 -8.755 -2.447 1.00 97.69 112 MET A CA 1
ATOM 910 C C . MET A 1 112 ? -3.360 -9.678 -1.236 1.00 97.69 112 MET A C 1
ATOM 912 O O . MET A 1 112 ? -4.408 -9.619 -0.591 1.00 97.69 112 MET A O 1
ATOM 916 N N . ILE A 1 113 ? -2.346 -10.474 -0.875 1.00 97.75 113 ILE A N 1
ATOM 917 C CA . ILE A 1 113 ? -2.376 -11.339 0.316 1.00 97.75 113 ILE A CA 1
ATOM 918 C C . ILE A 1 113 ? -2.575 -10.508 1.586 1.00 97.75 113 ILE A C 1
ATOM 920 O O . ILE A 1 113 ? -3.415 -10.857 2.414 1.00 97.75 113 ILE A O 1
ATOM 924 N N . LEU A 1 114 ? -1.851 -9.396 1.736 1.00 97.19 114 LEU A N 1
ATOM 925 C CA . LEU A 1 114 ? -2.012 -8.504 2.888 1.00 97.19 114 LEU A CA 1
ATOM 926 C C . LEU A 1 114 ? -3.412 -7.879 2.943 1.00 97.19 114 LEU A C 1
ATOM 928 O O . LEU A 1 114 ? -3.995 -7.776 4.022 1.00 97.19 114 LEU A O 1
ATOM 932 N N . GLY A 1 115 ? -3.981 -7.520 1.789 1.00 97.31 115 GLY A N 1
ATOM 933 C CA . GLY A 1 115 ? -5.348 -7.010 1.700 1.00 97.31 115 GLY A CA 1
ATOM 934 C C . GLY A 1 115 ? -6.367 -8.046 2.168 1.00 97.31 115 GLY A C 1
ATOM 935 O O . GLY A 1 115 ? -7.237 -7.739 2.985 1.00 97.31 115 GLY A O 1
ATOM 936 N N . ILE A 1 116 ? -6.239 -9.289 1.690 1.00 97.81 116 ILE A N 1
ATOM 937 C CA . ILE A 1 116 ? -7.091 -10.414 2.105 1.00 97.81 116 ILE A CA 1
ATOM 938 C C . ILE A 1 116 ? -6.928 -10.681 3.604 1.00 97.81 116 ILE A C 1
ATOM 940 O O . ILE A 1 116 ? -7.920 -10.866 4.305 1.00 97.81 116 ILE A O 1
ATOM 944 N N . LEU A 1 117 ? -5.695 -10.660 4.114 1.00 97.25 117 LEU A N 1
ATOM 945 C CA . LEU A 1 117 ? -5.397 -10.872 5.527 1.00 97.25 117 LEU A CA 1
ATOM 946 C C . LEU A 1 117 ? -6.091 -9.836 6.421 1.00 97.25 117 LEU A C 1
ATOM 948 O O . LEU A 1 117 ? -6.708 -10.206 7.421 1.00 97.25 117 LEU A O 1
ATOM 952 N N . VAL A 1 118 ? -6.050 -8.559 6.027 1.00 97.62 118 VAL A N 1
ATOM 953 C CA . VAL A 1 118 ? -6.806 -7.496 6.700 1.00 97.62 118 VAL A CA 1
ATOM 954 C C . VAL A 1 118 ? -8.304 -7.766 6.613 1.00 97.62 118 VAL A C 1
ATOM 956 O O . VAL A 1 118 ? -8.967 -7.720 7.640 1.00 97.62 118 VAL A O 1
ATOM 959 N N . LEU A 1 119 ? -8.850 -8.120 5.444 1.00 97.62 119 LEU A N 1
ATOM 960 C CA . LEU A 1 119 ? -10.282 -8.415 5.300 1.00 97.62 119 LEU A CA 1
ATOM 961 C C . LEU A 1 119 ? -10.740 -9.565 6.213 1.00 97.62 119 LEU A C 1
ATOM 963 O O . LEU A 1 119 ? -11.803 -9.481 6.828 1.00 97.62 119 LEU A O 1
ATOM 967 N N . LEU A 1 120 ? -9.923 -10.613 6.359 1.00 95.38 120 LEU A N 1
ATOM 968 C CA . LEU A 1 120 ? -10.190 -11.730 7.270 1.00 95.38 120 LEU A CA 1
ATOM 969 C C . LEU A 1 120 ? -10.295 -11.286 8.742 1.00 95.38 120 LEU A C 1
ATOM 971 O O . LEU A 1 120 ? -10.996 -11.938 9.523 1.00 95.38 120 LEU A O 1
ATOM 975 N N . GLY A 1 121 ? -9.693 -10.146 9.102 1.00 93.75 121 GLY A N 1
ATOM 976 C CA . GLY A 1 121 ? -9.845 -9.460 10.391 1.00 93.75 121 GLY A CA 1
ATOM 977 C C . GLY A 1 121 ? -11.291 -9.144 10.785 1.00 93.75 121 GLY A C 1
ATOM 978 O O . GLY A 1 121 ? -11.641 -9.130 11.971 1.00 93.75 121 GLY A O 1
ATOM 979 N N . LEU A 1 122 ? -12.186 -9.003 9.799 1.00 93.31 122 LEU A N 1
ATOM 980 C CA . LEU A 1 122 ? -13.615 -8.805 10.042 1.00 93.31 122 LEU A CA 1
ATOM 981 C C . LEU A 1 122 ? -14.225 -9.970 10.833 1.00 93.31 122 LEU A C 1
ATOM 983 O O . LEU A 1 122 ? -15.010 -9.734 11.755 1.00 93.31 122 LEU A O 1
ATOM 987 N N . TRP A 1 123 ? -13.827 -11.208 10.530 1.00 89.94 123 TRP A N 1
ATOM 988 C CA . TRP A 1 123 ? -14.312 -12.414 11.212 1.00 89.94 123 TRP A CA 1
ATOM 989 C C . TRP A 1 123 ? -13.376 -12.884 12.326 1.00 89.94 123 TRP A C 1
ATOM 991 O O . TRP A 1 123 ? -13.843 -13.330 13.381 1.00 89.94 123 TRP A O 1
ATOM 1001 N N . MET A 1 124 ? -12.066 -12.773 12.094 1.00 91.56 124 MET A N 1
ATOM 1002 C CA . MET A 1 124 ? -10.997 -13.251 12.969 1.00 91.56 124 MET A CA 1
ATOM 1003 C C . MET A 1 124 ? -10.126 -12.072 13.417 1.00 91.56 124 MET A C 1
ATOM 1005 O O . MET A 1 124 ? -9.132 -11.780 12.754 1.00 91.56 124 MET A O 1
ATOM 1009 N N . PRO A 1 125 ? -10.430 -11.412 14.552 1.00 91.81 125 PRO A N 1
ATOM 1010 C CA . PRO A 1 125 ? -9.737 -10.186 14.955 1.00 91.81 125 PRO A CA 1
ATOM 1011 C C . PRO A 1 125 ? -8.206 -10.319 15.000 1.00 91.81 125 PRO A C 1
ATOM 1013 O O . PRO A 1 125 ? -7.489 -9.404 14.619 1.00 91.81 125 PRO A O 1
ATOM 1016 N N . LEU A 1 126 ? -7.671 -11.484 15.379 1.00 92.19 126 LEU A N 1
ATOM 1017 C CA . LEU A 1 126 ? -6.222 -11.702 15.402 1.00 92.19 126 LEU A CA 1
ATOM 1018 C C . LEU A 1 126 ? -5.571 -11.577 14.010 1.00 92.19 126 LEU A C 1
ATOM 1020 O O . LEU A 1 126 ? -4.471 -11.044 13.898 1.00 92.19 126 LEU A O 1
ATOM 1024 N N . MET A 1 127 ? -6.259 -12.012 12.951 1.00 93.62 127 MET A N 1
ATOM 1025 C CA . MET A 1 127 ? -5.779 -11.862 11.572 1.00 93.62 127 MET A CA 1
ATOM 1026 C C . MET A 1 127 ? -5.759 -10.396 11.148 1.00 93.62 127 MET A C 1
ATOM 1028 O O . MET A 1 127 ? -4.829 -9.981 10.468 1.00 93.62 127 MET A O 1
ATOM 1032 N N . GLY A 1 128 ? -6.725 -9.603 11.614 1.00 95.06 128 GLY A N 1
ATOM 1033 C CA . GLY A 1 128 ? -6.742 -8.158 11.402 1.00 95.06 128 GLY A CA 1
ATOM 1034 C C . GLY A 1 128 ? -5.625 -7.435 12.158 1.00 95.06 128 GLY A C 1
ATOM 1035 O O . GLY A 1 128 ? -4.984 -6.553 11.594 1.00 95.06 128 GLY A O 1
ATOM 1036 N N . VAL A 1 129 ? -5.273 -7.885 13.372 1.00 97.06 129 VAL A N 1
ATOM 1037 C CA . VAL A 1 129 ? -4.079 -7.398 14.093 1.00 97.06 129 VAL A CA 1
ATOM 1038 C C . VAL A 1 129 ? -2.806 -7.658 13.295 1.00 97.06 129 VAL A C 1
ATOM 1040 O O . VAL A 1 129 ? -2.035 -6.733 13.043 1.00 97.06 129 VAL A O 1
ATOM 1043 N N . ILE A 1 130 ? -2.591 -8.908 12.881 1.00 97.44 130 ILE A N 1
ATOM 1044 C CA . ILE A 1 130 ? -1.398 -9.297 12.121 1.00 97.44 130 ILE A CA 1
ATOM 1045 C C . ILE A 1 130 ? -1.371 -8.559 10.778 1.00 97.44 130 ILE A C 1
ATOM 1047 O O . ILE A 1 130 ? -0.363 -7.949 10.432 1.00 97.44 130 ILE A O 1
ATOM 1051 N N . GLY A 1 131 ? -2.488 -8.557 10.050 1.00 97.19 131 GLY A N 1
ATOM 1052 C CA . GLY A 1 131 ? -2.635 -7.872 8.770 1.00 97.19 131 GLY A CA 1
ATOM 1053 C C . GLY A 1 131 ? -2.375 -6.376 8.877 1.00 97.19 131 GLY A C 1
ATOM 1054 O O . GLY A 1 131 ? -1.566 -5.851 8.122 1.00 97.19 131 GLY A O 1
ATOM 1055 N N . GLY A 1 132 ? -2.982 -5.695 9.849 1.00 97.62 132 GLY A N 1
ATOM 1056 C CA . GLY A 1 132 ? -2.794 -4.263 10.074 1.00 97.62 132 GLY A CA 1
ATOM 1057 C C . GLY A 1 132 ? -1.343 -3.893 10.393 1.00 97.62 132 GLY A C 1
ATOM 1058 O O . GLY A 1 132 ? -0.824 -2.919 9.844 1.00 97.62 132 GLY A O 1
ATOM 1059 N N . LEU A 1 133 ? -0.652 -4.700 11.209 1.00 98.19 133 LEU A N 1
ATOM 1060 C CA . LEU A 1 133 ? 0.771 -4.501 11.507 1.00 98.19 133 LEU A CA 1
ATOM 1061 C C . LEU A 1 133 ? 1.669 -4.769 10.294 1.00 98.19 133 LEU A C 1
ATOM 1063 O O . LEU A 1 133 ? 2.609 -4.011 10.060 1.00 98.19 133 LEU A O 1
ATOM 1067 N N . LEU A 1 134 ? 1.383 -5.809 9.506 1.00 97.75 134 LEU A N 1
ATOM 1068 C CA . LEU A 1 134 ? 2.129 -6.096 8.278 1.00 97.75 134 LEU A CA 1
ATOM 1069 C C . LEU A 1 134 ? 1.916 -5.012 7.215 1.00 97.75 134 LEU A C 1
ATOM 1071 O O . LEU A 1 134 ? 2.879 -4.604 6.568 1.00 97.75 134 LEU A O 1
ATOM 1075 N N . VAL A 1 135 ? 0.689 -4.498 7.074 1.00 97.25 135 VAL A N 1
ATOM 1076 C CA . VAL A 1 135 ? 0.383 -3.334 6.228 1.00 97.25 135 VAL A CA 1
ATOM 1077 C C . VAL A 1 135 ? 1.193 -2.124 6.683 1.00 97.25 135 VAL A C 1
ATOM 1079 O O . VAL A 1 135 ? 1.886 -1.522 5.866 1.00 97.25 135 VAL A O 1
ATOM 1082 N N . ALA A 1 1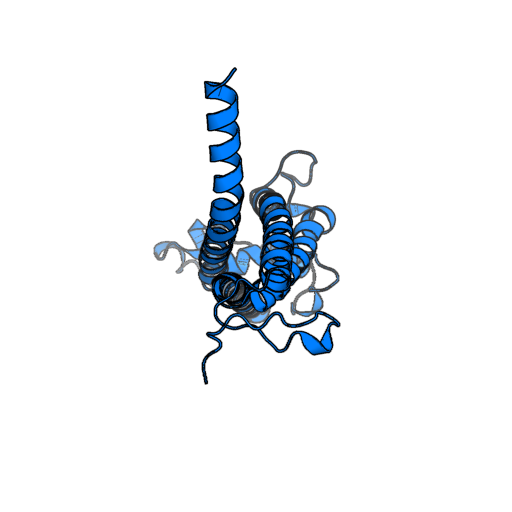36 ? 1.182 -1.809 7.981 1.00 97.00 136 ALA A N 1
ATOM 1083 C CA . ALA A 1 136 ? 1.973 -0.708 8.523 1.00 97.00 136 ALA A CA 1
ATOM 1084 C C . ALA A 1 136 ? 3.477 -0.898 8.241 1.00 97.00 136 ALA A C 1
ATOM 1086 O O . ALA A 1 136 ? 4.133 0.018 7.746 1.00 97.00 136 ALA A O 1
ATOM 1087 N N . GLY A 1 137 ? 4.013 -2.101 8.462 1.00 95.62 137 GLY A N 1
ATOM 1088 C CA . GLY A 1 137 ? 5.407 -2.438 8.162 1.00 95.62 137 GLY A CA 1
ATOM 1089 C C . GLY A 1 137 ? 5.768 -2.246 6.687 1.00 95.62 137 GLY A C 1
ATOM 1090 O O . GLY A 1 137 ? 6.750 -1.576 6.377 1.00 95.62 137 GLY A O 1
ATOM 1091 N N . MET A 1 138 ? 4.943 -2.756 5.771 1.00 93.25 138 MET A N 1
ATOM 1092 C CA . MET A 1 138 ? 5.160 -2.594 4.331 1.00 93.25 138 MET A CA 1
ATOM 1093 C C . MET A 1 138 ? 5.091 -1.120 3.901 1.00 93.25 138 MET A C 1
ATOM 1095 O O . MET A 1 138 ? 5.936 -0.668 3.131 1.00 93.25 138 MET A O 1
ATOM 1099 N N . THR A 1 139 ? 4.158 -0.338 4.454 1.00 93.12 139 THR A N 1
ATOM 1100 C CA . THR A 1 139 ? 4.074 1.103 4.155 1.00 93.12 139 THR A CA 1
ATOM 1101 C C . THR A 1 139 ? 5.263 1.904 4.691 1.00 93.12 139 THR A C 1
ATOM 1103 O O . THR A 1 139 ? 5.636 2.907 4.097 1.00 93.12 139 THR A O 1
ATOM 1106 N N . ILE A 1 140 ? 5.930 1.463 5.765 1.00 93.50 140 ILE A N 1
ATOM 1107 C CA . ILE A 1 140 ? 7.208 2.069 6.183 1.00 93.50 140 ILE A CA 1
ATOM 1108 C C . ILE A 1 140 ? 8.263 1.850 5.096 1.00 93.50 140 ILE A C 1
ATOM 1110 O O . ILE A 1 140 ? 9.005 2.774 4.752 1.00 93.50 140 ILE A O 1
ATOM 1114 N N . THR A 1 141 ? 8.319 0.644 4.527 1.00 88.88 141 THR A N 1
ATOM 1115 C CA . THR A 1 141 ? 9.223 0.344 3.415 1.00 88.88 141 THR A CA 1
ATOM 1116 C C . THR A 1 141 ? 8.932 1.235 2.209 1.00 88.88 141 THR A C 1
ATOM 1118 O O . THR A 1 141 ? 9.870 1.809 1.659 1.00 88.88 141 THR A O 1
ATOM 1121 N N . THR A 1 142 ? 7.668 1.434 1.826 1.00 89.44 142 THR A N 1
ATOM 1122 C CA . THR A 1 142 ? 7.339 2.320 0.696 1.00 89.44 142 THR A CA 1
ATOM 1123 C C . THR A 1 142 ? 7.617 3.789 1.009 1.00 89.44 142 THR A C 1
ATOM 1125 O O . THR A 1 142 ? 8.212 4.482 0.185 1.00 89.44 142 THR A O 1
ATOM 1128 N N . LEU A 1 143 ? 7.305 4.266 2.218 1.00 91.00 143 LEU A N 1
ATOM 1129 C CA . LEU A 1 143 ? 7.626 5.628 2.660 1.00 91.00 143 LEU A CA 1
ATOM 1130 C C . LEU A 1 143 ? 9.137 5.902 2.676 1.00 91.00 143 LEU A C 1
ATOM 1132 O O . LEU A 1 143 ? 9.558 7.029 2.410 1.00 91.00 143 LEU A O 1
ATOM 1136 N N . SER A 1 144 ? 9.972 4.881 2.902 1.00 88.81 144 SER A N 1
ATOM 1137 C CA . SER A 1 144 ? 11.433 5.015 2.803 1.00 88.81 144 SER A CA 1
ATOM 1138 C C . SER A 1 144 ? 11.909 5.410 1.394 1.00 88.81 144 SER A C 1
ATOM 1140 O O . SER A 1 144 ? 12.971 6.025 1.245 1.00 88.81 144 SER A O 1
ATOM 1142 N N . PHE A 1 145 ? 11.111 5.142 0.350 1.00 87.94 145 PHE A N 1
ATOM 1143 C CA . PHE A 1 145 ? 11.414 5.551 -1.023 1.00 87.94 145 PHE A CA 1
ATOM 1144 C C . PHE A 1 145 ? 11.393 7.061 -1.224 1.00 87.94 145 PHE A C 1
ATOM 1146 O O . PHE A 1 145 ? 12.105 7.556 -2.095 1.00 87.94 145 PHE A O 1
ATOM 1153 N N . LEU A 1 146 ? 10.676 7.805 -0.377 1.00 87.00 146 LEU A N 1
ATOM 1154 C CA . LEU A 1 146 ? 10.699 9.267 -0.406 1.00 87.00 146 LEU A CA 1
ATOM 1155 C C . LEU A 1 146 ? 12.106 9.829 -0.135 1.00 87.00 146 LEU A C 1
ATOM 1157 O O . LEU A 1 146 ? 12.450 10.899 -0.630 1.00 87.00 146 LEU A O 1
ATOM 1161 N N . PHE A 1 147 ? 12.919 9.096 0.630 1.00 86.31 147 PHE A N 1
ATOM 1162 C CA . PHE A 1 147 ? 14.284 9.487 0.984 1.00 86.31 147 PHE A CA 1
ATOM 1163 C C . PHE A 1 147 ? 15.342 8.817 0.105 1.00 86.31 147 PHE A C 1
ATOM 1165 O O . PHE A 1 147 ? 16.384 9.408 -0.159 1.00 86.31 147 PHE A O 1
ATOM 1172 N N . THR A 1 148 ? 15.096 7.585 -0.344 1.00 84.25 148 THR A N 1
ATOM 1173 C CA . THR A 1 148 ? 16.086 6.798 -1.102 1.00 84.25 148 THR A CA 1
ATOM 1174 C C . THR A 1 148 ? 16.004 6.998 -2.616 1.00 84.25 148 THR A C 1
ATOM 1176 O O . THR A 1 148 ? 16.973 6.709 -3.314 1.00 84.25 148 THR A O 1
ATOM 1179 N N . THR A 1 149 ? 14.882 7.509 -3.142 1.00 84.62 149 THR A N 1
ATOM 1180 C CA . THR A 1 149 ? 14.635 7.634 -4.588 1.00 84.62 149 THR A CA 1
ATOM 1181 C C . THR A 1 149 ? 14.471 9.106 -4.992 1.00 84.62 149 THR A C 1
ATOM 1183 O O . THR A 1 149 ? 13.399 9.667 -4.782 1.00 84.62 149 THR A O 1
ATOM 1186 N N . PRO A 1 150 ? 15.475 9.765 -5.603 1.00 81.38 150 PRO A N 1
ATOM 1187 C CA . PRO A 1 150 ? 15.376 11.182 -5.981 1.00 81.38 150 PRO A CA 1
ATOM 1188 C C . PRO A 1 150 ? 14.309 11.460 -7.056 1.00 81.38 150 PRO A C 1
ATOM 1190 O O . PRO A 1 150 ? 13.807 12.580 -7.164 1.00 81.38 150 PRO A O 1
ATOM 1193 N N . GLU A 1 151 ? 13.906 10.447 -7.831 1.00 82.69 151 GLU A N 1
ATOM 1194 C CA . GLU A 1 151 ? 12.869 10.541 -8.868 1.00 82.69 151 GLU A CA 1
ATOM 1195 C C . GLU A 1 151 ? 11.452 10.826 -8.322 1.00 82.69 151 GLU A C 1
ATOM 1197 O O . GLU A 1 151 ? 10.533 11.128 -9.095 1.00 82.69 151 GLU A O 1
ATOM 1202 N N . VAL A 1 152 ? 11.254 10.773 -7.000 1.00 85.56 152 VAL A N 1
ATOM 1203 C CA . VAL A 1 152 ? 9.996 11.180 -6.347 1.00 85.56 152 VAL A CA 1
ATOM 1204 C C . VAL A 1 152 ? 9.745 12.690 -6.427 1.00 85.56 152 VAL A C 1
ATOM 1206 O O . VAL A 1 152 ? 8.599 13.123 -6.297 1.00 85.56 152 VAL A O 1
ATOM 1209 N N . PHE A 1 153 ? 10.779 13.488 -6.705 1.00 86.88 153 PHE A N 1
ATOM 1210 C CA . PHE A 1 153 ? 10.682 14.938 -6.861 1.00 86.88 153 PHE A CA 1
ATOM 1211 C C . PHE A 1 153 ? 10.758 15.356 -8.335 1.00 86.88 153 PHE A C 1
ATOM 1213 O O . PHE A 1 153 ? 11.523 14.799 -9.128 1.00 86.88 153 PHE A O 1
ATOM 1220 N N . VAL A 1 154 ? 9.966 16.359 -8.725 1.00 82.44 154 VAL A N 1
ATOM 1221 C CA . VAL A 1 154 ? 10.002 16.939 -10.076 1.00 82.44 154 VAL A CA 1
ATOM 1222 C C . VAL A 1 154 ? 11.379 17.549 -10.305 1.00 82.44 154 VAL A C 1
ATOM 1224 O O . VAL A 1 154 ? 11.864 18.332 -9.492 1.00 82.44 154 VAL A O 1
ATOM 1227 N N . ASN A 1 155 ? 12.033 17.166 -11.402 1.00 79.94 155 ASN A N 1
ATOM 1228 C CA . ASN A 1 155 ? 13.413 17.550 -11.708 1.00 79.94 155 ASN A CA 1
ATOM 1229 C C . ASN A 1 155 ? 14.412 17.238 -10.578 1.00 79.94 155 ASN A C 1
ATOM 1231 O O . ASN A 1 155 ? 15.473 17.846 -10.555 1.00 79.94 155 ASN A O 1
ATOM 1235 N N . GLN A 1 156 ? 14.092 16.329 -9.645 1.00 78.06 156 GLN A N 1
ATOM 1236 C CA . GLN A 1 156 ? 14.891 16.043 -8.441 1.00 78.06 156 GLN A CA 1
ATOM 1237 C C . GLN A 1 156 ? 15.010 17.232 -7.462 1.00 78.06 156 GLN A C 1
ATOM 1239 O O . GLN A 1 156 ? 15.888 17.242 -6.604 1.00 78.06 156 GLN A O 1
ATOM 1244 N N . HIS A 1 157 ? 14.118 18.226 -7.561 1.00 78.31 157 HIS A N 1
ATOM 1245 C CA . HIS A 1 157 ? 14.102 19.397 -6.683 1.00 78.31 157 HIS A CA 1
ATOM 1246 C C . HIS A 1 157 ? 12.930 19.333 -5.697 1.00 78.31 157 HIS A C 1
ATOM 1248 O O . HIS A 1 157 ? 11.760 19.275 -6.082 1.00 78.31 157 HIS A O 1
ATOM 1254 N N . PHE A 1 158 ? 13.243 19.402 -4.405 1.00 81.62 158 PHE A N 1
ATOM 1255 C CA . PHE A 1 158 ? 12.255 19.606 -3.345 1.00 81.62 158 PHE A CA 1
ATOM 1256 C C . PHE A 1 158 ? 11.595 20.996 -3.499 1.00 81.62 158 PHE A C 1
ATOM 1258 O O . PHE A 1 158 ? 12.307 21.939 -3.853 1.00 81.62 158 PHE A O 1
ATOM 1265 N N . PRO A 1 159 ? 10.282 21.195 -3.238 1.00 85.44 159 PRO A N 1
ATOM 1266 C CA . PRO A 1 159 ? 9.294 20.290 -2.624 1.00 85.44 159 PRO A CA 1
ATOM 1267 C C . PRO A 1 159 ? 8.290 19.641 -3.599 1.00 85.44 159 PRO A C 1
ATOM 1269 O O . PRO A 1 159 ? 7.321 19.019 -3.162 1.00 85.44 159 PRO A O 1
ATOM 1272 N N . TRP A 1 160 ? 8.450 19.812 -4.912 1.00 85.88 160 TRP A N 1
ATOM 1273 C CA . TRP A 1 160 ? 7.421 19.416 -5.879 1.00 85.88 160 TRP A CA 1
ATOM 1274 C C . TRP A 1 160 ? 7.433 17.905 -6.140 1.00 85.88 160 TRP A C 1
ATOM 1276 O O . TRP A 1 160 ? 8.437 17.360 -6.589 1.00 85.88 160 TRP A O 1
ATOM 1286 N N . LEU A 1 161 ? 6.312 17.217 -5.895 1.00 86.31 161 LEU A N 1
ATOM 1287 C CA . LEU A 1 161 ? 6.208 15.760 -6.055 1.00 86.31 161 LEU A CA 1
ATOM 1288 C C . LEU A 1 161 ? 5.912 15.352 -7.503 1.00 86.31 161 LEU A C 1
ATOM 1290 O O . LEU A 1 161 ? 4.940 15.810 -8.117 1.00 86.31 161 LEU A O 1
ATOM 1294 N N . SER A 1 162 ? 6.715 14.424 -8.021 1.00 86.44 162 SER A N 1
ATOM 1295 C CA . SER A 1 162 ? 6.444 13.739 -9.286 1.00 86.44 162 SER A CA 1
ATOM 1296 C C . SER A 1 162 ? 5.264 12.764 -9.132 1.00 86.44 162 SER A C 1
ATOM 1298 O O . SER A 1 162 ? 4.737 12.563 -8.034 1.00 86.44 162 SER A O 1
ATOM 1300 N N . GLY A 1 163 ? 4.832 12.123 -10.226 1.00 82.56 163 GLY A N 1
ATOM 1301 C CA . GLY A 1 163 ? 3.825 11.054 -10.151 1.00 82.56 163 GLY A CA 1
ATOM 1302 C C . GLY A 1 163 ? 4.224 9.950 -9.165 1.00 82.56 163 GLY A C 1
ATOM 1303 O O . GLY A 1 163 ? 3.424 9.571 -8.314 1.00 82.56 163 GLY A O 1
ATOM 1304 N N . ALA A 1 164 ? 5.494 9.540 -9.198 1.00 82.25 164 ALA A N 1
ATOM 1305 C CA . ALA A 1 164 ? 6.081 8.572 -8.276 1.00 82.25 164 ALA A CA 1
ATOM 1306 C C . ALA A 1 164 ? 6.032 9.050 -6.813 1.00 82.25 164 ALA A C 1
ATOM 1308 O O . ALA A 1 164 ? 5.634 8.295 -5.932 1.00 82.25 164 ALA A O 1
ATOM 1309 N N . GLY A 1 165 ? 6.362 10.318 -6.542 1.00 85.62 165 GLY A N 1
ATOM 1310 C CA . GLY A 1 165 ? 6.302 10.865 -5.182 1.00 85.62 165 GLY A CA 1
ATOM 1311 C C . GLY A 1 165 ? 4.886 10.920 -4.609 1.00 85.62 165 GLY A C 1
ATOM 1312 O O . GLY A 1 165 ? 4.676 10.583 -3.445 1.00 85.62 165 GLY A O 1
ATOM 1313 N N . ARG A 1 166 ? 3.885 11.262 -5.431 1.00 89.62 166 ARG A N 1
ATOM 1314 C CA . ARG A 1 166 ? 2.471 11.237 -5.011 1.00 89.62 166 ARG A CA 1
ATOM 1315 C C . ARG A 1 166 ? 1.993 9.825 -4.670 1.00 89.62 166 ARG A C 1
ATOM 1317 O O . ARG A 1 166 ? 1.204 9.662 -3.740 1.00 89.62 166 ARG A O 1
ATOM 1324 N N . LEU A 1 167 ? 2.487 8.819 -5.395 1.00 85.12 167 LEU A N 1
ATOM 1325 C CA . LEU A 1 167 ? 2.199 7.415 -5.108 1.00 85.12 167 LEU A CA 1
ATOM 1326 C C . LEU A 1 167 ? 2.781 6.955 -3.771 1.00 85.12 167 LEU A C 1
ATOM 1328 O O . LEU A 1 167 ? 2.163 6.112 -3.142 1.00 85.12 167 LEU A O 1
ATOM 1332 N N . VAL A 1 168 ? 3.908 7.512 -3.325 1.00 88.12 168 VAL A N 1
ATOM 1333 C CA . VAL A 1 168 ? 4.498 7.177 -2.018 1.00 88.12 168 VAL A CA 1
ATOM 1334 C C . VAL A 1 168 ? 3.790 7.919 -0.884 1.00 88.12 168 VAL A C 1
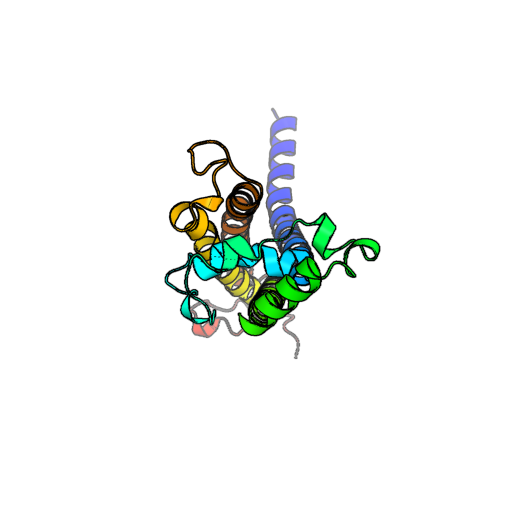ATOM 1336 O O . VAL A 1 168 ? 3.470 7.335 0.144 1.00 88.12 168 VAL A O 1
ATOM 1339 N N . VAL A 1 169 ? 3.491 9.209 -1.058 1.00 90.25 169 VAL A N 1
ATOM 1340 C CA . VAL A 1 169 ? 2.902 10.028 0.018 1.00 90.25 169 VAL A CA 1
ATOM 1341 C C . VAL A 1 169 ? 1.510 9.542 0.434 1.00 90.25 169 VAL A C 1
ATOM 1343 O O . VAL A 1 169 ? 1.171 9.616 1.616 1.00 90.25 169 VAL A O 1
ATOM 1346 N N . LYS A 1 170 ? 0.710 8.998 -0.495 1.00 90.31 170 LYS A N 1
ATOM 1347 C CA . LYS A 1 170 ? -0.614 8.439 -0.162 1.00 90.31 170 LYS A CA 1
ATOM 1348 C C . LYS A 1 170 ? -0.529 7.285 0.848 1.00 90.31 170 LYS A C 1
ATOM 1350 O O . LYS A 1 170 ? -1.469 7.090 1.618 1.00 90.31 170 LYS A O 1
ATOM 1355 N N . ASP A 1 171 ? 0.589 6.556 0.877 1.00 92.25 171 ASP A N 1
ATOM 1356 C CA . ASP A 1 171 ? 0.766 5.392 1.746 1.00 92.25 171 ASP A CA 1
ATOM 1357 C C . ASP A 1 171 ? 0.827 5.783 3.226 1.00 92.25 171 ASP A C 1
ATOM 1359 O O . ASP A 1 171 ? 0.588 4.943 4.089 1.00 92.25 171 ASP A O 1
ATOM 1363 N N . LEU A 1 172 ? 1.019 7.068 3.548 1.00 94.19 172 LEU A N 1
ATOM 1364 C CA . LEU A 1 172 ? 0.891 7.571 4.917 1.00 94.19 172 LEU A CA 1
ATOM 1365 C C . LEU A 1 172 ? -0.508 7.309 5.502 1.00 94.19 172 LEU A C 1
ATOM 1367 O O . LEU A 1 172 ? -0.645 6.994 6.685 1.00 94.19 172 LEU A O 1
ATOM 1371 N N . ALA A 1 173 ? -1.552 7.394 4.671 1.00 95.06 173 ALA A N 1
ATOM 1372 C CA . ALA A 1 173 ? -2.912 7.067 5.089 1.00 95.06 173 ALA A CA 1
ATOM 1373 C C . ALA A 1 173 ? -3.077 5.561 5.346 1.00 95.06 173 ALA A C 1
ATOM 1375 O O . ALA A 1 173 ? -3.759 5.173 6.293 1.00 95.06 173 ALA A O 1
ATOM 1376 N N . LEU A 1 174 ? -2.422 4.717 4.544 1.00 95.69 174 LEU A N 1
ATOM 1377 C CA . LEU A 1 174 ? -2.425 3.263 4.719 1.00 95.69 174 LEU A CA 1
ATOM 1378 C C . LEU A 1 174 ? -1.617 2.833 5.947 1.00 95.69 174 LEU A C 1
ATOM 1380 O O . LEU A 1 174 ? -2.042 1.922 6.650 1.00 95.69 174 LEU A O 1
ATOM 1384 N N . PHE A 1 175 ? -0.526 3.532 6.264 1.00 97.19 175 PHE A N 1
ATOM 1385 C CA . PHE A 1 175 ? 0.227 3.337 7.501 1.00 97.19 175 PHE A CA 1
ATOM 1386 C C . PHE A 1 175 ? -0.656 3.590 8.729 1.00 97.19 175 PHE A C 1
ATOM 1388 O O . PHE A 1 175 ? -0.800 2.726 9.598 1.00 97.19 175 PHE A O 1
ATOM 1395 N N . ALA A 1 176 ? -1.316 4.753 8.768 1.00 97.44 176 ALA A N 1
ATOM 1396 C CA . ALA A 1 176 ? -2.247 5.094 9.839 1.00 97.44 176 ALA A CA 1
ATOM 1397 C C . ALA A 1 176 ? -3.440 4.122 9.895 1.00 97.44 176 ALA A C 1
ATOM 1399 O O . ALA A 1 176 ? -3.829 3.684 10.978 1.00 97.44 176 ALA A O 1
ATOM 1400 N N . GLY A 1 177 ? -3.991 3.750 8.736 1.00 97.12 177 GLY A N 1
ATOM 1401 C CA . GLY A 1 177 ? -5.081 2.784 8.612 1.00 97.12 177 GLY A CA 1
ATOM 1402 C C . GLY A 1 177 ? -4.706 1.395 9.130 1.00 97.12 177 GLY A C 1
ATOM 1403 O O . GLY A 1 177 ? -5.482 0.802 9.875 1.00 97.12 177 GLY A O 1
ATOM 1404 N N . GLY A 1 178 ? -3.505 0.905 8.812 1.00 97.50 178 GLY A N 1
ATOM 1405 C CA . GLY A 1 178 ? -2.987 -0.378 9.290 1.00 97.50 178 GLY A CA 1
ATOM 1406 C C . GLY A 1 178 ? -2.837 -0.418 10.811 1.00 97.50 178 GLY A C 1
ATOM 1407 O O . GLY A 1 178 ? -3.332 -1.344 11.456 1.00 97.50 178 GLY A O 1
ATOM 1408 N N . LEU A 1 179 ? -2.252 0.628 11.408 1.00 98.00 179 LEU A N 1
ATOM 1409 C CA . LEU A 1 179 ? -2.166 0.757 12.869 1.00 98.00 179 LEU A CA 1
ATOM 1410 C C . LEU A 1 179 ? -3.548 0.867 13.525 1.00 98.00 179 LEU A C 1
ATOM 1412 O O . LEU A 1 179 ? -3.787 0.271 14.578 1.00 98.00 179 LEU A O 1
ATOM 1416 N N . PHE A 1 180 ? -4.467 1.606 12.902 1.00 97.75 180 PHE A N 1
ATOM 1417 C CA . PHE A 1 180 ? -5.832 1.743 13.393 1.00 97.75 180 PHE A CA 1
ATOM 1418 C C . PHE A 1 180 ? -6.586 0.410 13.369 1.00 97.75 180 PHE A C 1
ATOM 1420 O O . PHE A 1 180 ? -7.202 0.058 14.373 1.00 97.75 180 PHE A O 1
ATOM 1427 N N . VAL A 1 181 ? -6.501 -0.353 12.272 1.00 97.56 181 VAL A N 1
ATOM 1428 C CA . VAL A 1 181 ? -7.069 -1.708 12.168 1.00 97.56 181 VAL A CA 1
ATOM 1429 C C . VAL A 1 181 ? -6.482 -2.614 13.241 1.00 97.56 181 VAL A C 1
ATOM 1431 O O . VAL A 1 181 ? -7.238 -3.231 13.992 1.00 97.56 181 VAL A O 1
ATOM 1434 N N . ALA A 1 182 ? -5.156 -2.613 13.401 1.00 97.69 182 ALA A N 1
ATOM 1435 C CA . ALA A 1 182 ? -4.509 -3.433 14.414 1.00 97.69 182 ALA A CA 1
ATOM 1436 C C . ALA A 1 182 ? -4.996 -3.099 15.834 1.00 97.69 182 ALA A C 1
ATOM 1438 O O . ALA A 1 182 ? -5.320 -3.997 16.609 1.00 97.69 182 ALA A O 1
ATOM 1439 N N . GLY A 1 183 ? -5.119 -1.812 16.172 1.00 96.75 183 GLY A N 1
ATOM 1440 C CA . GLY A 1 183 ? -5.663 -1.383 17.463 1.00 96.75 183 GLY A CA 1
ATOM 1441 C C . GLY A 1 183 ? -7.149 -1.721 17.637 1.00 96.75 183 GLY A C 1
ATOM 1442 O O . GLY A 1 183 ? -7.566 -2.175 18.708 1.00 96.75 183 GLY A O 1
ATOM 1443 N N . PHE A 1 184 ? -7.950 -1.531 16.587 1.00 95.25 184 PHE A N 1
ATOM 1444 C CA . PHE A 1 184 ? -9.381 -1.828 16.583 1.00 95.25 184 PHE A CA 1
ATOM 1445 C C . PHE A 1 184 ? -9.649 -3.318 16.819 1.00 95.25 184 PHE A C 1
ATOM 1447 O O . PHE A 1 184 ? -10.459 -3.674 17.681 1.00 95.25 184 PHE A O 1
ATOM 1454 N N . ASP A 1 185 ? -8.929 -4.194 16.125 1.00 94.81 185 ASP A N 1
ATOM 1455 C CA . ASP A 1 185 ? -9.114 -5.632 16.273 1.00 94.81 185 ASP A CA 1
ATOM 1456 C C . ASP A 1 185 ? -8.462 -6.202 17.523 1.00 94.81 185 ASP A C 1
ATOM 1458 O O . ASP A 1 185 ? -9.021 -7.120 18.122 1.00 94.81 185 ASP A O 1
ATOM 1462 N N . ALA A 1 186 ? -7.348 -5.628 17.988 1.00 94.94 186 ALA A N 1
ATOM 1463 C CA . ALA A 1 186 ? -6.789 -5.979 19.290 1.00 94.94 186 ALA A CA 1
ATOM 1464 C C . ALA A 1 186 ? -7.832 -5.733 20.385 1.00 94.94 186 ALA A C 1
ATOM 1466 O O . ALA A 1 186 ? -8.103 -6.613 21.202 1.00 94.94 186 ALA A O 1
ATOM 1467 N N . ARG A 1 187 ? -8.512 -4.579 20.350 1.00 92.38 187 ARG A N 1
ATOM 1468 C CA . ARG A 1 187 ? -9.618 -4.289 21.269 1.00 92.38 187 ARG A CA 1
ATOM 1469 C C . ARG A 1 187 ? -10.757 -5.302 21.132 1.00 92.38 187 ARG A C 1
ATOM 1471 O O . ARG A 1 187 ? -11.220 -5.822 22.147 1.00 92.38 187 ARG A O 1
ATOM 1478 N N . ARG A 1 188 ? -11.198 -5.617 19.908 1.00 90.94 188 ARG A N 1
ATOM 1479 C CA . ARG A 1 188 ? -12.253 -6.624 19.664 1.00 90.94 188 ARG A CA 1
ATOM 1480 C C . ARG A 1 188 ? -11.868 -8.003 20.198 1.00 90.94 188 ARG A C 1
ATOM 1482 O O . ARG A 1 188 ? -12.694 -8.663 20.827 1.00 90.94 188 ARG A O 1
ATOM 1489 N N . TYR A 1 189 ? -10.617 -8.412 20.008 1.00 88.19 189 TYR A N 1
ATOM 1490 C CA . TYR A 1 189 ? -10.076 -9.668 20.518 1.00 88.19 189 TYR A CA 1
ATOM 1491 C C . TYR A 1 189 ? -10.101 -9.719 22.053 1.00 88.19 189 TYR A C 1
ATOM 1493 O O . TYR A 1 189 ? -10.607 -10.685 22.632 1.00 88.19 189 TYR A O 1
ATOM 1501 N N . LEU A 1 190 ? -9.632 -8.652 22.714 1.00 87.62 190 LEU A N 1
ATOM 1502 C CA . LEU A 1 190 ? -9.639 -8.527 24.177 1.00 87.62 190 LEU A CA 1
ATOM 1503 C C . LEU A 1 190 ? -11.064 -8.523 24.755 1.00 87.62 190 LEU A C 1
ATOM 1505 O O . LEU A 1 190 ? -11.324 -9.172 25.767 1.00 87.62 190 LEU A O 1
ATOM 1509 N N . GLU A 1 191 ? -12.005 -7.848 24.089 1.00 87.06 191 GLU A N 1
ATOM 1510 C CA . GLU A 1 191 ? -13.423 -7.811 24.477 1.00 87.06 191 GLU A CA 1
ATOM 1511 C C . GLU A 1 191 ? -14.174 -9.124 24.170 1.00 87.06 191 GLU A C 1
ATOM 1513 O O . GLU A 1 191 ? -15.335 -9.271 24.552 1.00 87.06 191 GLU A O 1
ATOM 1518 N N . GLY A 1 192 ? -13.538 -10.090 23.496 1.00 80.31 192 GLY A N 1
ATOM 1519 C CA . GLY A 1 192 ? -14.167 -11.350 23.095 1.00 80.31 192 GLY A CA 1
ATOM 1520 C C . GLY A 1 192 ? -15.207 -11.198 21.985 1.00 80.31 192 GLY A C 1
ATOM 1521 O O . GLY A 1 192 ? -16.134 -11.998 21.903 1.00 80.31 192 GLY A O 1
ATOM 1522 N N . LYS A 1 193 ? -15.072 -10.170 21.146 1.00 72.88 193 LYS A N 1
ATOM 1523 C CA . LYS A 1 193 ? -15.967 -9.877 20.024 1.00 72.88 193 LYS A CA 1
ATOM 1524 C C . LYS A 1 193 ? -15.335 -10.353 18.716 1.00 72.88 193 LYS A C 1
ATOM 1526 O O . LYS A 1 193 ? -14.587 -9.621 18.074 1.00 72.88 193 LYS A O 1
ATOM 1531 N N . GLY A 1 194 ? -15.654 -11.574 18.306 1.00 66.50 194 GLY A N 1
ATOM 1532 C CA . GLY A 1 194 ? -15.210 -12.170 17.045 1.00 66.50 194 GLY A CA 1
ATOM 1533 C C . GLY A 1 194 ? -15.915 -13.501 16.808 1.00 66.50 194 GLY A C 1
ATOM 1534 O O . GLY A 1 194 ? -16.362 -14.124 17.767 1.00 66.50 194 GLY A O 1
ATOM 1535 N N . PHE A 1 195 ? -16.039 -13.916 15.546 1.00 63.50 195 PHE A N 1
ATOM 1536 C CA . PHE A 1 195 ? -16.712 -15.174 15.204 1.00 63.50 195 PHE A CA 1
ATOM 1537 C C . PHE A 1 195 ? -15.840 -16.384 15.563 1.00 63.50 195 PHE A C 1
ATOM 1539 O O . PHE A 1 195 ? -16.321 -17.343 16.156 1.00 63.50 195 PHE A O 1
ATOM 1546 N N . CYS A 1 196 ? -14.537 -16.302 15.277 1.00 64.12 196 CYS A N 1
ATOM 1547 C CA . CYS A 1 196 ? -13.566 -17.333 15.627 1.00 64.12 196 CYS A CA 1
ATOM 1548 C C . CYS A 1 196 ? -12.479 -16.727 16.522 1.00 64.12 196 CYS A C 1
ATOM 1550 O O . CYS A 1 196 ? -11.631 -15.954 16.071 1.00 64.12 196 CYS A O 1
ATOM 1552 N N . LEU A 1 197 ? -12.539 -17.041 17.818 1.00 66.50 197 LEU A N 1
ATOM 1553 C CA . LEU A 1 197 ? -11.555 -16.609 18.806 1.00 66.50 197 LEU A CA 1
ATOM 1554 C C . LEU A 1 197 ? -10.600 -17.766 19.094 1.00 66.50 197 LEU A C 1
ATOM 1556 O O . LEU A 1 197 ? -11.016 -18.810 19.589 1.00 66.50 197 LEU A O 1
ATOM 1560 N N . MET A 1 198 ? -9.313 -17.560 18.816 1.00 63.06 198 MET A N 1
ATOM 1561 C CA . MET A 1 198 ? -8.255 -18.462 19.272 1.00 63.06 198 MET A CA 1
ATOM 1562 C C . MET A 1 198 ? -8.231 -18.548 20.808 1.00 63.06 198 MET A C 1
ATOM 1564 O O . MET A 1 198 ? -8.747 -17.671 21.509 1.00 63.06 198 MET A O 1
ATOM 1568 N N . ASN A 1 199 ? -7.637 -19.619 21.341 1.00 61.03 199 ASN A N 1
ATOM 1569 C CA . ASN A 1 199 ? -7.570 -19.841 22.782 1.00 61.03 199 ASN A CA 1
ATOM 1570 C C . ASN A 1 199 ? -6.836 -18.681 23.484 1.00 61.03 199 ASN A C 1
ATOM 1572 O O . ASN A 1 199 ? -5.646 -18.464 23.272 1.00 61.03 199 ASN A O 1
ATOM 1576 N N . ARG A 1 200 ? -7.562 -17.935 24.325 1.00 63.94 200 ARG A N 1
ATOM 1577 C CA . ARG A 1 200 ? -7.082 -16.722 25.011 1.00 63.94 200 ARG A CA 1
ATOM 1578 C C . ARG A 1 200 ? -6.230 -17.019 26.252 1.00 63.94 200 ARG A C 1
ATOM 1580 O O . ARG A 1 200 ? -5.574 -16.110 26.764 1.00 63.94 200 ARG A O 1
ATOM 1587 N N . SER A 1 201 ? -6.211 -18.271 26.720 1.00 60.25 201 SER A N 1
ATOM 1588 C CA . SER A 1 201 ? -5.450 -18.668 27.911 1.00 60.25 201 SER A CA 1
ATOM 1589 C C . SER A 1 201 ? -3.936 -18.528 27.729 1.00 60.25 201 SER A C 1
ATOM 1591 O O . SER A 1 201 ? -3.240 -18.226 28.695 1.00 60.25 201 SER A O 1
ATOM 1593 N N . SER A 1 202 ? -3.431 -18.663 26.497 1.00 62.31 202 SER A N 1
ATOM 1594 C CA . SER A 1 202 ? -2.007 -18.515 26.166 1.00 62.31 202 SER A CA 1
ATOM 1595 C C . SER A 1 202 ? -1.477 -17.087 26.338 1.00 62.31 202 SER A C 1
ATOM 1597 O O . SER A 1 202 ? -0.273 -16.903 26.478 1.00 62.31 202 SER A O 1
ATOM 1599 N N . VAL A 1 203 ? -2.359 -16.081 26.375 1.00 63.03 203 VAL A N 1
ATOM 1600 C CA . VAL A 1 203 ? -2.009 -14.653 26.522 1.00 63.03 203 VAL A CA 1
ATOM 1601 C C . VAL A 1 203 ? -2.410 -14.115 27.908 1.00 63.03 203 VAL A C 1
ATOM 1603 O O . VAL A 1 203 ? -2.490 -12.911 28.127 1.00 63.03 203 VAL A O 1
ATOM 1606 N N . GLY A 1 204 ? -2.709 -14.998 28.871 1.00 59.25 204 GLY A N 1
ATOM 1607 C CA . GLY A 1 204 ? -3.042 -14.610 30.250 1.00 59.25 204 GLY A CA 1
ATOM 1608 C C . GLY A 1 204 ? -4.425 -13.968 30.432 1.00 59.25 204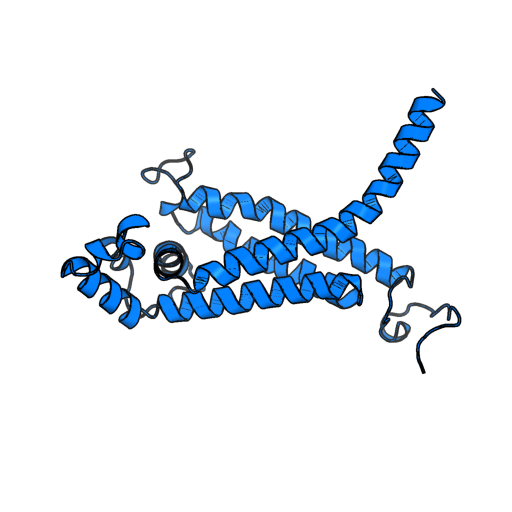 GLY A C 1
ATOM 1609 O O . GLY A 1 204 ? -4.725 -13.439 31.503 1.00 59.25 204 GLY A O 1
ATOM 1610 N N . ILE A 1 205 ? -5.295 -14.021 29.417 1.00 63.38 205 ILE A N 1
ATOM 1611 C CA . ILE A 1 205 ? -6.648 -13.453 29.476 1.00 63.38 205 ILE A CA 1
ATOM 1612 C C . ILE A 1 205 ? -7.623 -14.538 29.935 1.00 63.38 205 ILE A C 1
ATOM 1614 O O . ILE A 1 205 ? -7.808 -15.553 29.260 1.00 63.38 205 ILE A O 1
ATOM 1618 N N . LYS A 1 206 ? -8.307 -14.313 31.066 1.00 57.19 206 LYS A N 1
ATOM 1619 C CA . LYS A 1 206 ? -9.389 -15.200 31.520 1.00 57.19 206 LYS A CA 1
ATOM 1620 C C . LYS A 1 206 ? -10.514 -15.207 30.482 1.00 57.19 206 LYS A C 1
ATOM 1622 O O . LYS A 1 206 ? -11.183 -14.196 30.269 1.00 57.19 206 LYS A O 1
ATOM 1627 N N . THR A 1 207 ? -10.756 -16.354 29.857 1.00 54.97 207 THR A N 1
ATOM 1628 C CA . THR A 1 207 ? -11.905 -16.567 28.975 1.00 54.97 207 THR A CA 1
ATOM 1629 C C . THR A 1 207 ? -13.196 -16.439 29.779 1.00 54.97 207 THR A C 1
ATOM 1631 O O . THR A 1 207 ? -13.589 -17.366 30.486 1.00 54.97 207 THR A O 1
ATOM 1634 N N . LYS A 1 208 ? -13.909 -15.314 29.652 1.00 46.22 208 LYS A N 1
ATOM 1635 C CA . LYS A 1 208 ? -15.361 -15.336 29.859 1.00 46.22 208 LYS A CA 1
ATOM 1636 C C . LYS A 1 208 ? -15.944 -16.094 28.671 1.00 46.22 208 LYS A C 1
ATOM 1638 O O . LYS A 1 208 ? -16.038 -15.551 27.572 1.00 46.22 208 LYS A O 1
ATOM 1643 N N . CYS A 1 209 ? -16.245 -17.371 28.878 1.00 42.50 209 CYS A N 1
ATOM 1644 C CA . CYS A 1 209 ? -17.053 -18.153 27.953 1.00 42.50 209 CYS A CA 1
ATOM 1645 C C . CYS A 1 209 ? -18.416 -17.457 27.837 1.00 42.50 209 CYS A C 1
ATOM 1647 O O . CYS A 1 209 ? -19.218 -17.531 28.765 1.00 42.50 209 CYS A O 1
ATOM 1649 N N . SER A 1 210 ? -18.675 -16.743 26.739 1.00 42.44 210 SER A N 1
ATOM 1650 C CA . SER A 1 210 ? -20.056 -16.541 26.313 1.00 42.44 210 SER A CA 1
ATOM 1651 C C . SER A 1 210 ? -20.447 -17.797 25.552 1.00 42.44 210 SER A C 1
ATOM 1653 O O . SER A 1 210 ? -19.801 -18.147 24.565 1.00 42.44 210 SER A O 1
ATOM 1655 N N . SER A 1 211 ? -21.457 -18.490 26.060 1.00 39.09 211 SER A N 1
ATOM 1656 C CA . SER A 1 211 ? -22.118 -19.637 25.442 1.00 39.09 211 SER A CA 1
ATOM 1657 C C . SER A 1 211 ? -22.331 -19.410 23.943 1.00 39.09 211 SER A C 1
ATOM 1659 O O . SER A 1 211 ? -23.184 -18.607 23.567 1.00 39.09 211 SER A O 1
ATOM 1661 N N . GLY A 1 212 ? -21.540 -20.071 23.097 1.00 42.88 212 GLY A N 1
ATOM 1662 C CA . GLY A 1 212 ? -21.685 -19.950 21.645 1.00 42.88 212 GLY A CA 1
ATOM 1663 C C . GLY A 1 212 ? -20.444 -20.230 20.797 1.00 42.88 212 GLY A C 1
ATOM 1664 O O . GLY A 1 212 ? -20.558 -20.159 19.578 1.00 42.88 212 GLY A O 1
ATOM 1665 N N . CYS A 1 213 ? -19.277 -20.551 21.370 1.00 43.41 213 CYS A N 1
ATOM 1666 C CA . CYS A 1 213 ? -18.183 -21.069 20.543 1.00 43.41 213 CYS A CA 1
ATOM 1667 C C . CYS A 1 213 ? -18.618 -22.396 19.910 1.00 43.41 213 CYS A C 1
ATOM 1669 O O . CYS A 1 213 ? -19.025 -23.314 20.623 1.00 43.41 213 CYS A O 1
ATOM 1671 N N . CYS A 1 214 ? -18.556 -22.433 18.578 1.00 40.16 214 CYS A N 1
ATOM 1672 C CA . CYS A 1 214 ? -18.812 -23.601 17.749 1.00 40.16 214 CYS A CA 1
ATOM 1673 C C . CYS A 1 214 ? -18.121 -24.839 18.333 1.00 40.16 214 CYS A C 1
ATOM 1675 O O . CYS A 1 214 ? -16.960 -24.766 18.743 1.00 40.16 214 CYS A O 1
ATOM 1677 N N . SER A 1 215 ? -18.888 -25.930 18.400 1.00 33.22 215 SER A N 1
ATOM 1678 C CA . SER A 1 215 ? -18.377 -27.287 18.607 1.00 33.22 215 SER A CA 1
ATOM 1679 C C . SER A 1 215 ? -17.432 -27.698 17.486 1.00 33.22 215 SER A C 1
ATOM 1681 O O . SER A 1 215 ? -17.618 -27.190 16.357 1.00 33.22 215 SER A O 1
#

Sequence (215 aa):
MQSLKSLLETITKLQNLGGYLMHIAIFIIFIWIGGLKFVPYEAEGIAPFVANSPFFSFMYQFEKPAYKQHKMSESQSMQEDLQDNPKIIENKEWHKENHTYLVAEALGITIMILGILVLLGLWMPLMGVIGGLLVAGMTITTLSFLFTTPEVFVNQHFPWLSGAGRLVVKDLALFAGGLFVAGFDARRYLEGKGFCLMNRSSVGIKTKCSSGCCS

Radius of gyration: 22.04 Å; chains: 1; bounding box: 52×49×65 Å

InterPro domains:
  IPR007339 Inner membrane protein RclC-like [PF04224] (6-190)
  IPR007339 Inner membrane protein RclC-like [PTHR40106] (6-193)

Foldseek 3Di:
DVVVVVVVVVVVVVLLVVLLVLLVVLLVVLLVLLVCLLQQLSLLVCVLQQQLDPVRVVLFPDHPPVSVQLRDDPCCRPPPVNCPPPSPVVSSVNCVNRCSSVVSNVVSVVSNVLSVQCNCCQAELVSVLVSLVVQLVVLVSLLVCLVRGLQQADVSDPDHGDPSVVVSVVSVVSNVSSVSSNVSSVVCLLVVNHNDHDDCVVVVRDDPDDPDNDD

pLDDT: mean 84.96, std 12.65, range [33.22, 98.19]

Organism: Helicobacter acinonychis (strain Sheeba) (NCBI:txid382638)

Secondary structure (DSSP, 8-state):
-HHHHHHHHHHHHHHHHHHHHHHHHHHHHHHHHHHHTTSHHHHHTTHHHHHH-TTTGGG-SSPTTGGGTSPPPHHHHH-GGGTT-HHHHHHHHHHHHTTHHHHHHHHHHHHHHHHHHHHHTTT-HHHHHHHHHHHHHHHHHHHHHHHH-GGGBGGG-TT-B-HHHHHHHTHHHHHHHHHHHHHHHHHHHHTT-SSS---GGGGT------TT---